Protein AF-A0A7S0R730-F1 (afdb_monomer_lite)

Structure (mmCIF, N/CA/C/O backbone):
data_AF-A0A7S0R730-F1
#
_entry.id   AF-A0A7S0R730-F1
#
loop_
_atom_site.group_PDB
_atom_site.id
_atom_site.type_symbol
_atom_site.label_atom_id
_atom_site.label_alt_id
_atom_site.label_comp_id
_atom_site.label_asym_id
_atom_site.label_entity_id
_atom_site.label_seq_id
_atom_site.pdbx_PDB_ins_code
_atom_site.Cartn_x
_atom_site.Cartn_y
_atom_site.Cartn_z
_atom_site.occupancy
_atom_site.B_iso_or_equiv
_atom_site.auth_seq_id
_atom_site.auth_comp_id
_atom_site.auth_asym_id
_atom_site.auth_atom_id
_atom_site.pdbx_PDB_model_num
ATOM 1 N N . LYS A 1 1 ? -8.680 7.561 8.839 1.00 60.28 1 LYS A N 1
ATOM 2 C CA . LYS A 1 1 ? -7.607 7.956 7.894 1.00 60.28 1 LYS A CA 1
ATOM 3 C C . LYS A 1 1 ? -6.391 7.033 8.016 1.00 60.28 1 LYS A C 1
ATOM 5 O O . LYS A 1 1 ? -5.862 6.622 6.997 1.00 60.28 1 LYS A O 1
ATOM 10 N N . ASP A 1 2 ? -6.023 6.622 9.230 1.00 84.19 2 ASP A N 1
ATOM 11 C CA . ASP A 1 2 ? -4.747 5.927 9.495 1.00 84.19 2 ASP A CA 1
ATOM 12 C C . ASP A 1 2 ? -4.814 4.392 9.444 1.00 84.19 2 ASP A C 1
ATOM 14 O O . ASP A 1 2 ? -3.782 3.726 9.450 1.00 84.19 2 ASP A O 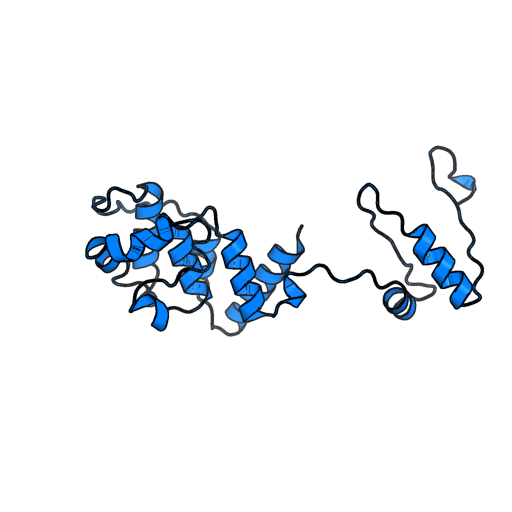1
ATOM 18 N N . LYS A 1 3 ? -6.019 3.813 9.333 1.00 90.00 3 LYS A N 1
ATOM 19 C CA . LYS A 1 3 ? -6.225 2.356 9.286 1.00 90.00 3 LYS A CA 1
ATOM 20 C C . LYS A 1 3 ? -5.428 1.684 8.162 1.00 90.00 3 LYS A C 1
ATOM 22 O O . LYS A 1 3 ? -4.736 0.711 8.432 1.00 90.00 3 LYS A O 1
ATOM 27 N N . LEU A 1 4 ? -5.501 2.205 6.933 1.00 93.69 4 LEU A N 1
ATOM 28 C CA . LEU A 1 4 ? -4.797 1.610 5.792 1.00 93.69 4 LEU A CA 1
ATOM 29 C C . LEU A 1 4 ? -3.279 1.633 5.999 1.00 93.69 4 LEU A C 1
ATOM 31 O O . LEU A 1 4 ? -2.616 0.634 5.753 1.00 93.69 4 LEU A O 1
ATOM 35 N N . LEU A 1 5 ? -2.738 2.755 6.483 1.00 93.12 5 LEU A N 1
ATOM 36 C CA . LEU A 1 5 ? -1.310 2.887 6.761 1.00 93.12 5 LEU A CA 1
ATOM 37 C C . LEU A 1 5 ? -0.862 1.888 7.833 1.00 93.12 5 LEU A C 1
ATOM 39 O O . LEU A 1 5 ? 0.166 1.232 7.671 1.00 93.12 5 LEU A O 1
ATOM 43 N N . PHE A 1 6 ? -1.646 1.749 8.904 1.00 94.12 6 PHE A N 1
ATOM 44 C CA . PHE A 1 6 ? -1.375 0.779 9.959 1.00 94.12 6 PHE A CA 1
ATOM 45 C C . PHE A 1 6 ? -1.431 -0.658 9.434 1.00 94.12 6 PHE A C 1
ATOM 47 O O . PHE A 1 6 ? -0.493 -1.417 9.656 1.00 94.12 6 PHE A O 1
ATOM 54 N N . ALA A 1 7 ? -2.483 -1.021 8.695 1.00 95.88 7 ALA A N 1
ATOM 55 C CA . ALA A 1 7 ? -2.635 -2.353 8.114 1.00 95.88 7 ALA A CA 1
ATOM 56 C C . ALA A 1 7 ? -1.497 -2.678 7.135 1.00 95.88 7 ALA A C 1
ATOM 58 O O . ALA A 1 7 ? -0.899 -3.747 7.215 1.00 95.88 7 ALA A O 1
ATOM 59 N N . PHE A 1 8 ? -1.131 -1.729 6.273 1.00 95.81 8 PHE A N 1
ATOM 60 C CA . PHE A 1 8 ? 0.007 -1.866 5.371 1.00 95.81 8 PHE A CA 1
ATOM 61 C C . PHE A 1 8 ? 1.321 -2.079 6.134 1.00 95.81 8 PHE A C 1
ATOM 63 O O . PHE A 1 8 ? 2.050 -3.028 5.850 1.00 95.81 8 PHE A O 1
ATOM 70 N N . THR A 1 9 ? 1.591 -1.246 7.144 1.00 94.56 9 THR A N 1
ATOM 71 C CA . THR A 1 9 ? 2.795 -1.360 7.983 1.00 94.56 9 THR A CA 1
ATOM 72 C C . THR A 1 9 ? 2.843 -2.713 8.686 1.00 94.56 9 THR A C 1
ATOM 74 O O . THR A 1 9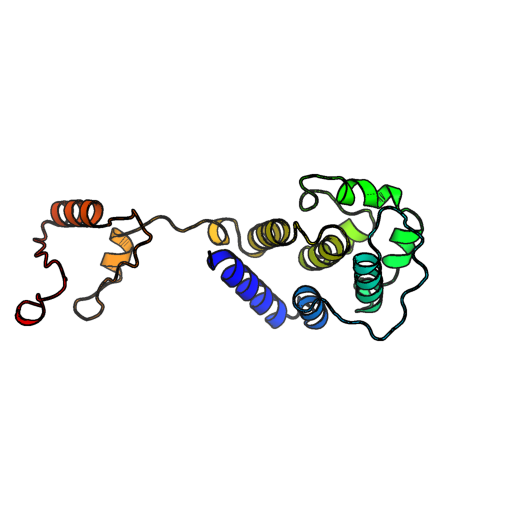 ? 3.858 -3.398 8.620 1.00 94.56 9 THR A O 1
ATOM 77 N N . LEU A 1 10 ? 1.729 -3.136 9.291 1.00 95.25 10 LEU A N 1
ATOM 78 C CA . LEU A 1 10 ? 1.599 -4.426 9.962 1.00 95.25 10 LEU A CA 1
ATOM 79 C C . LEU A 1 10 ? 1.853 -5.590 8.997 1.00 95.25 10 LEU A C 1
ATOM 81 O O . LEU A 1 10 ? 2.634 -6.483 9.321 1.00 95.25 10 LEU A O 1
ATOM 85 N N . SER A 1 11 ? 1.259 -5.553 7.799 1.00 96.12 11 SER A N 1
ATOM 86 C CA . SER A 1 11 ? 1.513 -6.537 6.744 1.00 96.12 11 SER A CA 1
ATOM 87 C C . SER A 1 11 ? 3.008 -6.597 6.422 1.00 96.12 11 SER A C 1
ATOM 89 O O . SER A 1 11 ? 3.613 -7.658 6.536 1.00 96.12 11 SER A O 1
ATOM 91 N N . CYS A 1 12 ? 3.638 -5.470 6.080 1.00 94.81 12 CYS A N 1
ATOM 92 C CA . CYS A 1 12 ? 5.068 -5.420 5.768 1.00 94.81 12 CYS A CA 1
ATOM 93 C C . CYS A 1 12 ? 5.940 -5.960 6.907 1.00 94.81 12 CYS A C 1
ATOM 95 O O . CYS A 1 12 ? 6.864 -6.730 6.648 1.00 94.81 12 CYS A O 1
ATOM 97 N N . THR A 1 13 ? 5.638 -5.622 8.163 1.00 93.94 13 THR A N 1
ATOM 98 C CA . THR A 1 13 ? 6.364 -6.146 9.327 1.00 93.94 13 THR A CA 1
ATOM 99 C C . THR A 1 13 ? 6.236 -7.666 9.441 1.00 93.94 13 THR A C 1
ATOM 101 O O . THR A 1 13 ? 7.246 -8.336 9.654 1.00 93.94 13 THR A O 1
ATOM 104 N N . ILE A 1 14 ? 5.035 -8.225 9.249 1.00 94.69 14 ILE A N 1
ATOM 105 C CA . ILE A 1 14 ? 4.804 -9.678 9.298 1.00 94.69 14 ILE A CA 1
ATOM 106 C C . ILE A 1 14 ? 5.623 -10.396 8.217 1.00 94.69 14 ILE A C 1
ATOM 108 O O . ILE A 1 14 ? 6.343 -11.343 8.529 1.00 94.69 14 ILE A O 1
ATOM 112 N N . TYR A 1 15 ? 5.552 -9.941 6.963 1.00 94.12 15 TYR A N 1
ATOM 113 C CA . TYR A 1 15 ? 6.284 -10.571 5.854 1.00 94.12 15 TYR A CA 1
ATOM 114 C C . TYR A 1 15 ? 7.803 -10.386 5.966 1.00 94.12 15 TYR A C 1
ATOM 116 O O . TYR A 1 15 ? 8.558 -11.295 5.624 1.00 94.12 15 TYR A O 1
ATOM 124 N N . THR A 1 16 ? 8.262 -9.258 6.516 1.00 92.31 16 THR A N 1
ATOM 125 C CA . THR A 1 16 ? 9.686 -9.042 6.814 1.00 92.31 16 THR A CA 1
ATOM 126 C C . THR A 1 16 ? 10.177 -10.029 7.876 1.00 92.31 16 THR A C 1
ATOM 128 O O . THR A 1 16 ? 11.221 -10.649 7.702 1.00 92.31 16 THR A O 1
ATOM 131 N N . TYR A 1 17 ? 9.409 -10.240 8.952 1.00 93.88 17 TYR A N 1
ATOM 132 C CA . TYR A 1 17 ? 9.754 -11.215 9.994 1.00 93.88 17 TYR A CA 1
ATOM 133 C C . TYR A 1 17 ? 9.804 -12.652 9.453 1.00 93.88 17 TYR A C 1
ATOM 135 O O . TYR A 1 17 ? 10.679 -13.428 9.829 1.00 93.88 17 TYR A O 1
ATOM 143 N N . LYS A 1 18 ? 8.910 -12.993 8.517 1.00 94.06 18 LYS A N 1
ATOM 144 C CA . LYS A 1 18 ? 8.912 -14.287 7.817 1.00 94.06 18 LYS A CA 1
ATOM 145 C C . LYS A 1 18 ? 10.032 -14.445 6.782 1.00 94.06 18 LYS A C 1
ATOM 147 O O . LYS A 1 18 ? 10.161 -15.522 6.216 1.00 94.06 18 LYS A O 1
ATOM 152 N N . SER A 1 19 ? 10.845 -13.412 6.536 1.00 90.88 19 SER A N 1
ATOM 153 C CA . SER A 1 19 ? 11.848 -13.392 5.455 1.00 90.88 19 SER A CA 1
ATOM 154 C C . SER A 1 19 ? 11.250 -13.586 4.051 1.00 90.88 19 SER A C 1
ATOM 156 O O . SER A 1 19 ? 11.926 -14.049 3.138 1.00 90.88 19 SER A O 1
ATOM 158 N N . GLU A 1 20 ? 9.984 -13.204 3.873 1.00 90.88 20 GLU A N 1
ATOM 159 C CA . GLU A 1 20 ? 9.251 -13.253 2.598 1.00 90.88 20 GLU A CA 1
ATOM 160 C C . GLU A 1 20 ? 9.230 -11.887 1.882 1.00 90.88 20 GLU A C 1
ATOM 162 O O . GLU A 1 20 ? 8.701 -11.761 0.781 1.00 90.88 20 GLU A O 1
ATOM 167 N N . MET A 1 21 ? 9.798 -10.850 2.504 1.00 93.12 21 MET A N 1
ATOM 168 C CA . MET A 1 21 ? 9.915 -9.500 1.954 1.00 93.12 21 MET A CA 1
ATOM 169 C C . MET A 1 21 ? 11.340 -8.988 2.140 1.00 93.12 21 MET A C 1
ATOM 171 O O . MET A 1 21 ? 11.869 -9.006 3.251 1.00 93.12 21 MET A O 1
ATOM 175 N N . ASP A 1 22 ? 11.941 -8.496 1.058 1.00 93.12 22 ASP A N 1
ATOM 176 C CA . ASP A 1 22 ? 13.268 -7.885 1.091 1.00 93.12 22 ASP A CA 1
ATOM 177 C C . ASP A 1 22 ? 13.187 -6.478 1.731 1.00 93.12 22 ASP A C 1
ATOM 179 O O . ASP A 1 22 ? 12.456 -5.605 1.242 1.00 93.12 22 ASP A O 1
ATOM 183 N N . PRO A 1 23 ? 13.938 -6.195 2.813 1.00 91.44 23 PRO A N 1
ATOM 184 C CA . PRO A 1 23 ? 13.981 -4.862 3.411 1.00 91.44 23 PRO A CA 1
ATOM 185 C C . PRO A 1 23 ? 14.427 -3.760 2.437 1.00 91.44 23 PRO A C 1
ATOM 187 O O . PRO A 1 23 ? 14.021 -2.604 2.596 1.00 91.44 23 PRO A O 1
ATOM 190 N N . ALA A 1 24 ? 15.244 -4.086 1.428 1.00 92.00 24 ALA A N 1
ATOM 191 C CA . ALA A 1 24 ? 15.664 -3.142 0.396 1.00 92.00 24 ALA A CA 1
ATOM 192 C C . ALA A 1 24 ? 14.496 -2.748 -0.524 1.00 92.00 24 ALA A C 1
ATOM 194 O O . ALA A 1 24 ? 14.360 -1.573 -0.871 1.00 92.00 24 ALA A O 1
ATOM 195 N N . GLU A 1 25 ? 13.610 -3.694 -0.845 1.00 94.06 25 GLU A N 1
ATOM 196 C CA . GLU A 1 25 ? 12.373 -3.461 -1.601 1.00 94.06 25 GLU A CA 1
ATOM 197 C C . GLU A 1 25 ? 11.402 -2.557 -0.831 1.00 94.06 25 GLU A C 1
ATOM 199 O O . GLU A 1 25 ? 10.882 -1.578 -1.376 1.00 94.06 25 GLU A O 1
ATOM 204 N N . LEU A 1 26 ? 11.215 -2.811 0.469 1.00 93.81 26 LEU A N 1
ATOM 205 C CA . LEU A 1 26 ? 10.394 -1.948 1.321 1.00 93.81 26 LEU A CA 1
ATOM 206 C C . LEU A 1 26 ? 10.980 -0.541 1.439 1.00 93.81 26 LEU A C 1
ATOM 208 O O . LEU A 1 26 ? 10.264 0.456 1.311 1.00 93.81 26 LEU A O 1
ATOM 212 N N . ARG A 1 27 ? 12.297 -0.442 1.633 1.00 92.06 27 ARG A N 1
ATOM 213 C CA . ARG A 1 27 ? 12.982 0.849 1.668 1.00 92.06 27 ARG A CA 1
ATOM 214 C C . ARG A 1 27 ? 12.823 1.593 0.349 1.00 92.06 27 ARG A C 1
ATOM 216 O O . ARG A 1 27 ? 12.577 2.798 0.387 1.00 92.06 27 ARG A O 1
ATOM 223 N N . PHE A 1 28 ? 12.919 0.909 -0.790 1.00 93.00 28 PHE A N 1
ATOM 224 C CA . PHE A 1 28 ? 12.672 1.515 -2.093 1.00 93.00 28 PHE A CA 1
ATOM 225 C C . PHE A 1 28 ? 11.268 2.117 -2.149 1.00 93.00 28 PHE A C 1
ATOM 227 O O . PHE A 1 28 ? 11.143 3.293 -2.475 1.00 93.00 28 PHE A O 1
ATOM 234 N N . LEU A 1 29 ? 10.223 1.378 -1.757 1.00 93.00 29 LEU A N 1
ATOM 235 C CA . LEU A 1 29 ? 8.845 1.885 -1.752 1.00 93.00 29 LEU A CA 1
ATOM 236 C C . LEU A 1 29 ? 8.668 3.143 -0.879 1.00 93.00 29 LEU A C 1
ATOM 238 O O . LEU A 1 29 ? 7.992 4.090 -1.286 1.00 93.00 29 LEU A O 1
ATOM 242 N N . LEU A 1 30 ? 9.284 3.166 0.306 1.00 89.69 30 LEU A N 1
ATOM 243 C CA . LEU A 1 30 ? 9.147 4.262 1.273 1.00 89.69 30 LEU A CA 1
ATOM 244 C C . LEU A 1 30 ? 9.995 5.485 0.919 1.00 89.69 30 LEU A C 1
ATOM 246 O O . LEU A 1 30 ? 9.560 6.624 1.075 1.00 89.69 30 LEU A O 1
ATOM 250 N N . THR A 1 31 ? 11.211 5.258 0.434 1.00 81.69 31 THR A N 1
ATOM 251 C CA . THR A 1 31 ? 12.166 6.316 0.115 1.00 81.69 31 THR A CA 1
ATOM 252 C C . THR A 1 31 ? 12.225 6.463 -1.396 1.00 81.69 31 THR A C 1
ATOM 254 O O . THR A 1 31 ? 12.785 5.630 -2.097 1.00 81.69 31 THR A O 1
ATOM 257 N N . GLY A 1 32 ? 11.570 7.496 -1.932 1.00 64.75 32 GLY A N 1
ATOM 258 C CA . GLY A 1 32 ? 11.798 7.906 -3.321 1.00 64.75 32 GLY A CA 1
ATOM 259 C C . GLY A 1 32 ? 13.260 8.314 -3.425 1.00 64.75 32 GLY A C 1
ATOM 260 O O . GLY A 1 32 ? 13.649 9.337 -2.862 1.00 64.75 32 GLY A O 1
ATOM 261 N N . GLY A 1 33 ? 14.088 7.438 -3.985 1.00 57.75 33 GLY A N 1
ATOM 262 C CA . GLY A 1 33 ? 15.534 7.535 -3.848 1.00 57.75 33 GLY A CA 1
ATOM 263 C C . GLY A 1 33 ? 16.109 8.697 -4.653 1.00 57.75 33 GLY A C 1
ATOM 264 O O . GLY A 1 33 ? 15.612 9.041 -5.721 1.00 57.75 33 GLY A O 1
ATOM 265 N N . VAL A 1 34 ? 17.212 9.270 -4.179 1.00 54.78 34 VAL A N 1
ATOM 266 C CA . VAL A 1 34 ? 18.104 10.080 -5.016 1.00 54.78 34 VAL A CA 1
ATOM 267 C C . VAL A 1 34 ? 19.238 9.150 -5.436 1.00 54.78 34 VAL A C 1
ATOM 269 O O . VAL A 1 34 ? 20.078 8.793 -4.614 1.00 54.78 34 VAL A O 1
ATOM 272 N N . SER A 1 35 ? 19.224 8.674 -6.684 1.00 59.22 35 SER A N 1
ATOM 273 C CA . SER A 1 35 ? 20.370 7.931 -7.224 1.00 59.22 35 SER A CA 1
ATOM 274 C C . SER A 1 35 ? 21.513 8.897 -7.506 1.00 59.22 35 SER A C 1
ATOM 276 O O . SER A 1 35 ? 21.293 9.952 -8.094 1.00 59.22 35 SER A O 1
ATOM 278 N N . ILE A 1 36 ? 22.729 8.505 -7.132 1.00 58.09 36 ILE A N 1
ATOM 279 C CA . ILE A 1 36 ? 23.969 9.177 -7.544 1.00 58.09 36 ILE A CA 1
ATOM 280 C C . ILE A 1 36 ? 24.414 8.668 -8.931 1.00 58.09 36 ILE A C 1
ATOM 282 O O . ILE A 1 36 ? 25.118 9.366 -9.655 1.00 58.09 36 ILE A O 1
ATOM 286 N N . ALA A 1 37 ? 23.985 7.463 -9.329 1.00 67.50 37 ALA A N 1
ATOM 287 C CA . ALA A 1 37 ? 24.310 6.887 -10.630 1.00 67.50 37 ALA A CA 1
ATOM 288 C C . ALA A 1 37 ? 23.484 7.542 -11.745 1.00 67.50 37 ALA A C 1
ATOM 290 O O . ALA A 1 37 ? 22.258 7.638 -11.626 1.00 67.50 37 ALA A O 1
ATOM 291 N N . GLN A 1 38 ? 24.163 7.947 -12.825 1.00 74.44 38 GLN A N 1
ATOM 292 C CA . GLN A 1 38 ? 23.521 8.421 -14.050 1.00 74.44 38 GLN A CA 1
ATOM 293 C C . GLN A 1 38 ? 22.706 7.286 -14.673 1.00 74.44 38 GLN A C 1
ATOM 295 O O . GLN A 1 38 ? 23.216 6.182 -14.876 1.00 74.44 38 GLN A O 1
ATOM 300 N N . SER A 1 39 ? 21.432 7.558 -14.943 1.00 80.25 39 SER A N 1
ATOM 301 C CA . SER A 1 39 ? 20.557 6.629 -15.646 1.00 80.25 39 SER A CA 1
ATOM 302 C C . SER A 1 39 ? 20.930 6.555 -17.132 1.00 80.25 39 SER A C 1
ATOM 304 O O . SER A 1 39 ? 21.454 7.524 -17.692 1.00 80.25 39 SER A O 1
ATOM 306 N N . PRO A 1 40 ? 20.664 5.415 -17.797 1.00 84.94 40 PRO A N 1
ATOM 307 C CA . PRO A 1 40 ? 20.762 5.323 -19.248 1.00 84.94 40 PRO A CA 1
ATOM 308 C C . PRO A 1 40 ? 19.859 6.354 -19.930 1.00 84.94 40 PRO A C 1
ATOM 310 O O . PRO A 1 40 ? 18.831 6.744 -19.368 1.00 84.94 40 PRO A O 1
ATOM 313 N N . GLU A 1 41 ? 20.195 6.726 -21.167 1.00 87.12 41 GLU A N 1
ATOM 314 C CA . GLU A 1 41 ? 19.361 7.617 -21.976 1.00 87.12 41 GLU A CA 1
ATOM 315 C C . GLU A 1 41 ? 17.914 7.100 -22.050 1.00 87.12 41 GLU A C 1
ATOM 317 O O . GLU A 1 41 ? 17.666 5.908 -22.268 1.00 87.12 41 GLU A O 1
ATOM 322 N N . LYS A 1 42 ? 16.949 8.000 -21.826 1.00 90.31 42 LYS A N 1
ATOM 323 C CA . LYS A 1 42 ? 15.526 7.664 -21.847 1.00 90.31 42 LYS A CA 1
ATOM 324 C C . LYS A 1 42 ? 15.068 7.446 -23.281 1.00 90.31 42 LYS A C 1
ATOM 326 O O . LYS A 1 42 ? 14.943 8.394 -24.049 1.00 90.31 42 LYS A O 1
ATOM 331 N N . THR A 1 43 ? 14.723 6.206 -23.604 1.00 88.56 43 THR A N 1
ATOM 332 C CA . THR A 1 43 ? 14.253 5.826 -24.944 1.00 88.56 43 THR A CA 1
ATOM 333 C C . THR A 1 43 ? 12.730 5.820 -25.076 1.00 88.56 43 THR A C 1
ATOM 335 O O . THR A 1 43 ? 12.221 5.812 -26.191 1.00 88.56 43 THR A O 1
ATOM 338 N N . VAL A 1 44 ? 11.987 5.845 -23.962 1.00 91.06 44 VAL A N 1
ATOM 339 C CA . VAL A 1 44 ? 10.517 5.744 -23.940 1.00 91.06 44 VAL A CA 1
ATOM 340 C C . VAL A 1 44 ? 9.892 7.143 -23.824 1.00 91.06 44 VAL A C 1
ATOM 342 O O . VAL A 1 44 ? 9.973 7.753 -22.753 1.00 91.06 44 VAL A O 1
ATOM 345 N N . PRO A 1 45 ? 9.275 7.711 -24.884 1.00 89.62 45 PRO A N 1
ATOM 346 C CA . PRO A 1 45 ? 8.909 9.132 -24.913 1.00 89.62 45 PRO A CA 1
ATOM 347 C C . PRO A 1 45 ? 7.817 9.522 -23.913 1.00 89.62 45 PRO A C 1
ATOM 349 O O . PRO A 1 45 ? 7.942 10.560 -23.265 1.00 89.62 45 PRO A O 1
ATOM 352 N N . TRP A 1 46 ? 6.792 8.679 -23.756 1.00 92.44 46 TRP A N 1
ATOM 353 C CA . TRP A 1 46 ? 5.632 8.928 -22.891 1.00 92.44 46 TRP A CA 1
ATOM 354 C C . TRP A 1 46 ? 5.941 8.775 -21.394 1.00 92.44 46 TRP A C 1
ATOM 356 O O . TRP A 1 46 ? 5.192 9.259 -20.550 1.00 92.44 46 TRP A O 1
ATOM 366 N N . HIS A 1 47 ? 7.060 8.138 -21.043 1.00 93.25 47 HIS A N 1
ATOM 367 C CA . HIS A 1 47 ? 7.467 7.948 -19.655 1.00 93.25 47 HIS A CA 1
ATOM 368 C C . HIS A 1 47 ? 8.248 9.161 -19.135 1.00 93.25 47 HIS A C 1
ATOM 370 O O . HIS A 1 47 ? 9.037 9.773 -19.860 1.00 93.25 47 HIS A O 1
ATOM 376 N N . LEU A 1 48 ? 8.032 9.544 -17.878 1.00 91.62 48 LEU A N 1
ATOM 377 C CA . LEU A 1 48 ? 8.689 10.713 -17.286 1.00 91.62 48 LEU A CA 1
ATOM 378 C C . LEU A 1 48 ? 10.134 10.385 -16.898 1.00 91.62 48 LEU A C 1
ATOM 380 O O . LEU A 1 48 ? 10.381 9.349 -16.293 1.00 91.62 48 LEU A O 1
ATOM 384 N N . GLN A 1 49 ? 11.072 11.311 -17.129 1.00 90.38 49 GLN A N 1
ATOM 385 C CA . GLN A 1 49 ? 12.490 11.114 -16.780 1.00 90.38 49 GLN A CA 1
ATOM 386 C C . GLN A 1 49 ? 12.689 10.709 -15.312 1.00 90.38 49 GLN A C 1
ATOM 388 O O . GLN A 1 49 ? 13.408 9.766 -15.013 1.00 90.38 49 GLN A O 1
ATOM 393 N N . LYS A 1 50 ? 11.980 11.363 -14.386 1.00 89.94 50 LYS A N 1
ATOM 394 C CA . LYS A 1 50 ? 12.051 11.019 -12.960 1.00 89.94 50 LYS A CA 1
ATOM 395 C C . LYS A 1 50 ? 11.645 9.565 -12.687 1.00 89.94 50 LYS A C 1
ATOM 397 O O . LYS A 1 50 ? 12.237 8.913 -11.836 1.00 89.94 50 LYS A O 1
ATOM 402 N N . LEU A 1 51 ? 10.616 9.075 -13.377 1.00 91.88 51 LEU A N 1
ATOM 403 C CA . LEU A 1 51 ? 10.119 7.710 -13.217 1.00 91.88 51 LEU A CA 1
ATOM 404 C C . LEU A 1 51 ? 11.036 6.695 -13.899 1.00 91.88 51 LEU A C 1
ATOM 406 O O . LEU A 1 51 ? 11.186 5.578 -13.414 1.00 91.88 51 LEU A O 1
ATOM 410 N N . TRP A 1 52 ? 11.678 7.090 -14.996 1.00 92.31 52 TRP A N 1
ATOM 411 C CA . TRP A 1 52 ? 12.704 6.299 -15.664 1.00 92.31 52 TRP A CA 1
ATOM 412 C C . TRP A 1 52 ? 13.886 6.026 -14.735 1.00 92.31 52 TRP A C 1
ATOM 414 O O . TRP A 1 52 ? 14.332 4.887 -14.607 1.00 92.31 52 TRP A O 1
ATOM 424 N N . ASP A 1 53 ? 14.336 7.053 -14.014 1.00 90.81 53 ASP A N 1
ATOM 425 C CA . ASP A 1 53 ? 15.415 6.920 -13.037 1.00 90.81 53 ASP A CA 1
ATOM 426 C C . ASP A 1 53 ? 15.020 5.993 -11.871 1.00 90.81 53 ASP A C 1
ATOM 428 O O . ASP A 1 53 ? 15.859 5.242 -11.371 1.00 90.81 53 ASP A O 1
ATOM 432 N N . GLU A 1 54 ? 13.748 6.011 -11.445 1.00 91.94 54 GLU A N 1
ATOM 433 C CA . GLU A 1 54 ? 13.211 5.050 -10.465 1.00 91.94 54 GLU A CA 1
ATOM 434 C C . GLU A 1 54 ? 13.194 3.622 -11.019 1.00 91.94 54 GLU A C 1
ATOM 436 O O . GLU A 1 54 ? 13.590 2.692 -10.321 1.00 91.94 54 GLU A O 1
ATOM 441 N N . MET A 1 55 ? 12.789 3.437 -12.277 1.00 92.81 55 MET A N 1
ATOM 442 C CA . MET A 1 55 ? 12.758 2.122 -12.917 1.00 92.81 55 MET A CA 1
ATOM 443 C C . MET A 1 55 ? 14.162 1.538 -13.097 1.00 92.81 55 MET A C 1
ATOM 445 O O . MET A 1 55 ? 14.374 0.351 -12.850 1.00 92.81 55 MET A O 1
ATOM 449 N N . PHE A 1 56 ? 15.141 2.369 -13.463 1.00 92.44 56 PHE A N 1
ATOM 450 C CA . PHE A 1 56 ? 16.544 1.967 -13.514 1.00 92.44 56 PHE A CA 1
ATOM 451 C C . PHE A 1 56 ? 17.057 1.533 -12.137 1.00 92.44 56 PHE A C 1
ATOM 453 O O . PHE A 1 56 ? 17.664 0.469 -12.017 1.00 92.44 56 PHE A O 1
ATOM 460 N N . ARG A 1 57 ? 16.758 2.307 -11.084 1.00 90.69 57 ARG A N 1
ATOM 461 C CA . ARG A 1 57 ? 17.089 1.926 -9.702 1.00 90.69 57 ARG A CA 1
ATOM 462 C C . ARG A 1 57 ? 16.451 0.600 -9.307 1.00 90.69 57 ARG A C 1
ATOM 464 O O . ARG A 1 57 ? 17.139 -0.244 -8.742 1.00 90.69 57 ARG A O 1
ATOM 471 N N . LEU A 1 58 ? 15.164 0.417 -9.604 1.00 93.44 58 LEU A N 1
ATOM 472 C CA . LEU A 1 58 ? 14.446 -0.816 -9.299 1.00 93.44 58 LEU A CA 1
ATOM 473 C C . LEU A 1 58 ? 15.099 -2.012 -9.999 1.00 93.44 58 LEU A C 1
ATOM 475 O O . LEU A 1 58 ? 15.362 -3.023 -9.359 1.00 93.44 58 LEU A O 1
ATOM 479 N N . SER A 1 59 ? 15.445 -1.865 -11.282 1.00 92.94 59 SER A N 1
ATOM 480 C CA . SER A 1 59 ? 16.110 -2.910 -12.068 1.00 92.94 59 SER A CA 1
ATOM 481 C C . SER A 1 59 ? 17.483 -3.318 -11.517 1.00 92.94 59 SER A C 1
ATOM 483 O O . SER A 1 59 ? 17.921 -4.437 -11.781 1.00 92.94 59 SER A O 1
ATOM 485 N N . GLY A 1 60 ? 18.161 -2.424 -10.790 1.00 90.50 60 GLY A N 1
ATOM 486 C CA . GLY A 1 60 ? 19.450 -2.672 -10.142 1.00 90.50 60 GLY A CA 1
ATOM 487 C C . GLY A 1 60 ? 19.363 -2.978 -8.643 1.00 90.50 60 GLY A C 1
ATOM 488 O O . GLY A 1 60 ? 20.404 -3.088 -8.001 1.00 90.50 60 GLY A O 1
ATOM 489 N N . LEU A 1 61 ? 18.158 -3.080 -8.070 1.00 90.75 61 LEU A N 1
ATOM 490 C CA . LEU A 1 61 ? 17.971 -3.245 -6.627 1.00 90.75 61 LEU A CA 1
ATOM 491 C C . LEU A 1 61 ? 18.416 -4.632 -6.145 1.00 90.75 61 LEU A C 1
ATOM 493 O O . LEU A 1 61 ? 19.142 -4.748 -5.161 1.00 90.75 61 LEU A O 1
ATOM 497 N N . ASN A 1 62 ? 17.968 -5.675 -6.841 1.00 90.75 62 ASN A N 1
ATOM 498 C CA . ASN A 1 62 ? 18.309 -7.070 -6.587 1.00 90.75 62 ASN A CA 1
ATOM 499 C C . ASN A 1 62 ? 18.123 -7.897 -7.878 1.00 90.75 62 ASN A C 1
ATOM 501 O O . ASN A 1 62 ? 17.679 -7.388 -8.911 1.00 90.75 62 ASN A O 1
ATOM 505 N N . ASN A 1 63 ? 18.443 -9.193 -7.819 1.00 92.44 63 ASN A N 1
ATOM 506 C CA . ASN A 1 63 ? 18.367 -10.090 -8.980 1.00 92.44 63 ASN A CA 1
ATOM 507 C C . ASN A 1 63 ? 16.928 -10.324 -9.486 1.00 92.44 63 ASN A C 1
ATOM 509 O O . ASN A 1 63 ? 16.724 -10.806 -10.603 1.00 92.44 63 ASN A O 1
ATOM 513 N N . THR A 1 64 ? 15.912 -9.991 -8.685 1.00 94.44 64 THR A N 1
ATOM 514 C CA . THR A 1 64 ? 14.507 -10.197 -9.048 1.00 94.44 64 THR A CA 1
ATOM 515 C C . THR A 1 64 ? 14.092 -9.293 -10.205 1.00 94.44 64 THR A C 1
ATOM 517 O O . THR A 1 64 ? 13.386 -9.738 -11.111 1.00 94.44 64 THR A O 1
ATOM 520 N N . PHE A 1 65 ? 14.582 -8.053 -10.233 1.00 95.19 65 PHE A N 1
ATOM 521 C CA . PHE A 1 65 ? 14.229 -7.054 -11.250 1.00 95.19 65 PHE A CA 1
ATOM 522 C C . PHE A 1 65 ? 15.244 -6.953 -12.394 1.00 95.19 65 PHE A C 1
ATOM 524 O O . PHE A 1 65 ? 15.110 -6.093 -13.264 1.00 95.19 65 PHE A O 1
ATOM 531 N N . THR A 1 66 ? 16.263 -7.815 -12.426 1.00 94.25 66 THR A N 1
ATOM 532 C CA . THR A 1 66 ? 17.253 -7.814 -13.508 1.00 94.25 66 THR A CA 1
ATOM 533 C C . THR A 1 66 ? 16.573 -8.028 -14.860 1.00 94.25 66 THR A C 1
ATOM 535 O O . THR A 1 66 ? 15.832 -8.995 -15.038 1.00 94.25 66 THR A O 1
ATOM 538 N N . GLY A 1 67 ? 16.831 -7.114 -15.799 1.00 93.75 67 GLY A N 1
ATOM 539 C CA . GLY A 1 67 ? 16.220 -7.094 -17.130 1.00 93.75 67 GLY A CA 1
ATOM 540 C C . GLY A 1 67 ? 14.922 -6.285 -17.232 1.00 93.75 67 GLY A C 1
ATOM 541 O O . GLY A 1 67 ? 14.434 -6.105 -18.341 1.00 93.75 67 GLY A O 1
ATOM 542 N N . LEU A 1 68 ? 14.380 -5.748 -16.127 1.00 95.50 68 LEU A N 1
ATOM 543 C CA . LEU A 1 68 ? 13.126 -4.975 -16.140 1.00 95.50 68 LEU A CA 1
ATOM 544 C C . LEU A 1 68 ? 13.223 -3.739 -17.027 1.00 95.50 68 LEU A C 1
ATOM 546 O O . LEU A 1 68 ? 12.339 -3.486 -17.840 1.00 95.50 68 LEU A O 1
ATOM 550 N N . LEU A 1 69 ? 14.308 -2.976 -16.888 1.00 94.31 69 LEU A N 1
ATOM 551 C CA . LEU A 1 69 ? 14.488 -1.776 -17.696 1.00 94.31 69 LEU A CA 1
ATOM 552 C C . LEU A 1 69 ? 14.673 -2.111 -19.184 1.00 94.31 69 LEU A C 1
ATOM 554 O O . LEU A 1 69 ? 14.207 -1.363 -20.040 1.00 94.31 69 LEU A O 1
ATOM 558 N N . ASP A 1 70 ? 15.355 -3.211 -19.498 1.00 94.06 70 ASP A N 1
ATOM 559 C CA . ASP A 1 70 ? 15.606 -3.616 -20.883 1.00 94.06 70 ASP A CA 1
ATOM 560 C C . ASP A 1 70 ? 14.335 -4.142 -21.556 1.00 94.06 70 ASP A C 1
ATOM 562 O O . ASP A 1 70 ? 14.058 -3.792 -22.703 1.00 94.06 70 ASP A O 1
ATOM 566 N N . ASP A 1 71 ? 13.502 -4.879 -20.820 1.00 94.50 71 ASP A N 1
ATOM 567 C CA . ASP A 1 71 ? 12.172 -5.284 -21.271 1.00 94.50 71 ASP A CA 1
ATOM 568 C C . ASP A 1 71 ? 11.282 -4.059 -21.544 1.00 94.50 71 ASP A C 1
ATOM 570 O O . ASP A 1 71 ? 10.745 -3.906 -22.645 1.00 94.50 71 ASP A O 1
ATOM 574 N N . PHE A 1 72 ? 11.246 -3.108 -20.605 1.00 94.62 72 PHE A N 1
ATOM 575 C CA . PHE A 1 72 ? 10.509 -1.850 -20.747 1.00 94.62 72 PHE A CA 1
ATOM 576 C C . PHE A 1 72 ? 10.978 -1.007 -21.948 1.00 94.62 72 PHE A C 1
ATOM 578 O O . PHE A 1 72 ? 10.164 -0.385 -22.632 1.00 94.62 72 PHE A O 1
ATOM 585 N N . LYS A 1 73 ? 12.286 -1.010 -22.244 1.00 93.19 73 LYS A N 1
ATOM 586 C CA . LYS A 1 73 ? 12.872 -0.381 -23.442 1.00 93.19 73 LYS A CA 1
ATOM 587 C C . LYS A 1 73 ? 12.463 -1.076 -24.734 1.00 93.19 73 LYS A C 1
ATOM 589 O O . LYS A 1 73 ? 12.244 -0.398 -25.734 1.00 93.19 73 LYS A O 1
ATOM 594 N N . SER A 1 74 ? 12.457 -2.406 -24.727 1.00 93.50 74 SER A N 1
ATOM 595 C CA . SER A 1 74 ? 12.255 -3.218 -25.927 1.00 93.50 74 SER A CA 1
ATOM 596 C C . SER A 1 74 ? 10.798 -3.242 -26.387 1.00 93.50 74 SER A C 1
ATOM 598 O O . SER A 1 74 ? 10.539 -3.270 -27.588 1.00 93.50 74 SER A O 1
ATOM 600 N N . GLY A 1 75 ? 9.853 -3.175 -25.445 1.00 91.94 75 GLY A N 1
ATOM 601 C CA . GLY A 1 75 ? 8.421 -3.230 -25.721 1.00 91.94 75 GLY A CA 1
ATOM 602 C C . GLY A 1 75 ? 7.624 -2.181 -24.949 1.00 91.94 75 GLY A C 1
ATOM 603 O O . GLY A 1 75 ? 6.742 -2.564 -24.185 1.00 91.94 75 GLY A O 1
ATOM 604 N N . PRO A 1 76 ? 7.873 -0.870 -25.130 1.00 92.12 76 PRO A N 1
ATOM 605 C CA . PRO A 1 76 ? 7.178 0.172 -24.375 1.00 92.12 76 PRO A CA 1
ATOM 606 C C . PRO A 1 76 ? 5.659 0.142 -24.585 1.00 92.12 76 PRO A C 1
ATOM 608 O O . PRO A 1 76 ? 4.904 0.436 -23.663 1.00 92.12 76 PRO A O 1
ATOM 611 N N . ASP A 1 77 ? 5.189 -0.259 -25.766 1.00 92.19 77 ASP A N 1
ATOM 612 C CA . ASP A 1 77 ? 3.754 -0.349 -26.047 1.00 92.19 77 ASP A CA 1
ATOM 613 C C . ASP A 1 77 ? 3.045 -1.406 -25.183 1.00 92.19 77 ASP A C 1
ATOM 615 O O . ASP A 1 77 ? 1.888 -1.204 -24.822 1.00 92.19 77 ASP A O 1
ATOM 619 N N . ASN A 1 78 ? 3.752 -2.456 -24.742 1.00 92.94 78 ASN A N 1
ATOM 620 C CA . ASN A 1 78 ? 3.210 -3.468 -23.825 1.00 92.94 78 ASN A CA 1
ATOM 621 C C . ASN A 1 78 ? 2.966 -2.919 -22.415 1.00 92.94 78 ASN A C 1
ATOM 623 O O . ASN A 1 78 ? 2.215 -3.509 -21.653 1.00 92.94 78 ASN A O 1
ATOM 627 N N . TRP A 1 79 ? 3.619 -1.818 -22.047 1.00 95.44 79 TRP A N 1
ATOM 628 C CA . TRP A 1 79 ? 3.484 -1.180 -20.734 1.00 95.44 79 TRP A CA 1
ATOM 629 C C . TRP A 1 79 ? 2.575 0.047 -20.770 1.00 95.44 79 TRP A C 1
ATOM 631 O O . TRP A 1 79 ? 2.154 0.560 -19.728 1.00 95.44 79 TRP A O 1
ATOM 641 N N . LYS A 1 80 ? 2.288 0.546 -21.973 1.00 94.88 80 LYS A N 1
ATOM 642 C CA . LYS A 1 80 ? 1.584 1.805 -22.179 1.00 94.88 80 LYS A CA 1
ATOM 643 C C . LYS A 1 80 ? 0.128 1.746 -21.716 1.00 94.88 80 LYS A C 1
ATOM 645 O O . LYS A 1 80 ? -0.367 2.752 -21.214 1.00 94.88 80 LYS A O 1
ATOM 650 N N . HIS A 1 81 ? -0.535 0.586 -21.779 1.00 94.69 81 HIS A N 1
ATOM 651 C CA . HIS A 1 81 ? -1.908 0.438 -21.267 1.00 94.69 81 HIS A CA 1
ATOM 652 C C . HIS A 1 81 ? -2.002 0.739 -19.767 1.00 94.69 81 HIS A C 1
ATOM 654 O O . HIS A 1 81 ? -2.941 1.402 -19.338 1.00 94.69 81 HIS A O 1
ATOM 660 N N . ILE A 1 82 ? -0.995 0.351 -18.978 1.00 96.00 82 ILE A N 1
ATOM 661 C CA . ILE A 1 82 ? -0.921 0.675 -17.544 1.00 96.00 82 ILE A CA 1
ATOM 662 C C . ILE A 1 82 ? -0.735 2.178 -17.359 1.00 96.00 82 ILE A C 1
ATOM 664 O O . ILE A 1 82 ? -1.339 2.783 -16.480 1.00 96.00 82 ILE A O 1
ATOM 668 N N . TYR A 1 83 ? 0.107 2.807 -18.177 1.00 94.94 83 TYR A N 1
ATOM 669 C CA . TYR A 1 83 ? 0.327 4.245 -18.082 1.00 94.94 83 TYR A CA 1
ATOM 670 C C . TYR A 1 83 ? -0.953 5.038 -18.392 1.00 94.94 83 TYR A C 1
ATOM 672 O O . TYR A 1 83 ? -1.314 5.926 -17.615 1.00 94.94 83 TYR A O 1
ATOM 680 N N . ASP A 1 84 ? -1.664 4.666 -19.458 1.00 95.12 84 ASP A N 1
ATOM 681 C CA . ASP A 1 84 ? -2.863 5.356 -19.947 1.00 95.12 84 ASP A CA 1
ATOM 682 C C . ASP A 1 84 ? -4.144 5.008 -19.150 1.00 95.12 84 ASP A C 1
ATOM 684 O O . ASP A 1 84 ? -5.126 5.751 -19.202 1.00 95.12 84 ASP A O 1
ATOM 688 N N . SER A 1 85 ? -4.155 3.914 -18.375 1.00 96.50 85 SER A N 1
ATOM 689 C CA . SER A 1 85 ? -5.339 3.461 -17.624 1.00 96.50 85 SER A CA 1
ATOM 690 C C . SER A 1 85 ? -5.748 4.425 -16.500 1.00 96.50 85 SER A C 1
ATOM 692 O O . SER A 1 85 ? -4.928 4.989 -15.772 1.00 96.50 85 SER A O 1
ATOM 694 N N . ALA A 1 86 ? -7.055 4.589 -16.280 1.00 96.19 86 ALA A N 1
ATOM 695 C CA . ALA A 1 86 ? -7.575 5.320 -15.121 1.00 96.19 86 ALA A CA 1
ATOM 696 C C . ALA A 1 86 ? -7.383 4.542 -13.801 1.00 96.19 86 ALA A C 1
ATOM 698 O O . ALA A 1 86 ? -7.283 5.144 -12.719 1.00 96.19 86 ALA A O 1
ATOM 699 N N . GLU A 1 87 ? -7.297 3.212 -13.894 1.00 96.19 87 GLU A N 1
ATOM 700 C CA . GLU A 1 87 ? -7.185 2.273 -12.777 1.00 96.19 87 GLU A CA 1
ATOM 701 C C . GLU A 1 87 ? -5.972 1.336 -12.942 1.00 96.19 87 GLU A C 1
ATOM 703 O O . GLU A 1 87 ? -6.110 0.119 -12.884 1.00 96.19 87 GLU A O 1
ATOM 708 N N . PRO A 1 88 ? -4.744 1.874 -13.050 1.00 96.00 88 PRO A N 1
ATOM 709 C CA . PRO A 1 88 ? -3.546 1.102 -13.404 1.00 96.00 88 PRO A CA 1
ATOM 710 C C . PRO A 1 88 ? -3.148 0.042 -12.367 1.00 96.00 88 PRO A C 1
ATOM 712 O O . PRO A 1 88 ? -2.360 -0.846 -12.649 1.00 96.00 88 PRO A O 1
ATOM 715 N N . HIS A 1 89 ? -3.694 0.133 -11.155 1.00 94.31 89 HIS A N 1
ATOM 716 C CA . HIS A 1 89 ? -3.505 -0.834 -10.077 1.00 94.31 89 HIS A CA 1
ATOM 717 C C . HIS A 1 89 ? -4.338 -2.115 -10.259 1.00 94.31 89 HIS A C 1
ATOM 719 O O . HIS A 1 89 ? -4.139 -3.060 -9.504 1.00 94.31 89 HIS A O 1
ATOM 725 N N . LYS A 1 90 ? -5.272 -2.131 -11.219 1.00 94.88 90 LYS A N 1
ATOM 726 C CA . LYS A 1 90 ? -6.056 -3.307 -11.627 1.00 94.88 90 LYS A CA 1
ATOM 727 C C . LYS A 1 90 ? -5.564 -3.919 -12.940 1.00 94.88 90 LYS A C 1
ATOM 729 O O . LYS A 1 90 ? -6.024 -4.993 -13.305 1.00 94.88 90 LYS A O 1
ATOM 734 N N . GLU A 1 91 ? -4.677 -3.227 -13.649 1.00 95.94 91 GLU A N 1
ATOM 735 C CA . GLU A 1 91 ? -4.110 -3.710 -14.904 1.00 95.94 91 GLU A CA 1
ATOM 736 C C . GLU A 1 91 ? -3.039 -4.763 -14.623 1.00 95.94 91 GLU A C 1
ATOM 738 O O . GLU A 1 91 ? -2.245 -4.636 -13.686 1.00 95.94 91 GLU A O 1
ATOM 743 N N . GLU A 1 92 ? -2.986 -5.789 -15.465 1.00 93.38 92 GLU A N 1
ATOM 744 C CA . GLU A 1 92 ? -1.915 -6.777 -15.410 1.00 93.38 92 GLU A CA 1
ATOM 745 C C . GLU A 1 92 ? -0.635 -6.207 -16.028 1.00 93.38 92 GLU A C 1
ATOM 747 O O . GLU A 1 92 ? -0.655 -5.557 -17.081 1.00 93.38 92 GLU A O 1
ATOM 752 N N . ILE A 1 93 ? 0.495 -6.449 -15.358 1.00 94.88 93 ILE A N 1
ATOM 753 C CA . ILE A 1 93 ? 1.812 -6.130 -15.912 1.00 94.88 93 ILE A CA 1
ATOM 754 C C . ILE A 1 93 ? 2.210 -7.172 -16.967 1.00 94.88 93 ILE A C 1
ATOM 756 O O . ILE A 1 93 ? 1.787 -8.320 -16.858 1.00 94.88 93 ILE A O 1
ATOM 760 N N . PRO A 1 94 ? 3.026 -6.822 -17.973 1.00 95.69 94 PRO A N 1
ATOM 761 C CA . PRO A 1 94 ? 3.451 -7.775 -18.992 1.00 95.69 94 PRO A CA 1
ATOM 762 C C . PRO A 1 94 ? 4.175 -8.995 -18.418 1.00 95.69 94 PRO A C 1
ATOM 764 O O . PRO A 1 94 ? 4.901 -8.909 -17.422 1.00 95.69 94 PRO A O 1
ATOM 767 N N . GLU A 1 95 ? 4.024 -10.138 -19.083 1.00 94.69 95 GLU A N 1
ATOM 768 C CA . GLU A 1 95 ? 4.903 -11.285 -18.855 1.00 94.69 95 GLU A CA 1
ATOM 769 C C . GLU A 1 95 ? 6.344 -10.945 -19.281 1.00 94.69 95 GLU A C 1
ATOM 771 O O . GLU A 1 95 ? 6.531 -10.191 -20.236 1.00 94.69 95 GLU A O 1
ATOM 776 N N . PRO A 1 96 ? 7.374 -11.477 -18.597 1.00 95.06 96 PRO A N 1
ATOM 777 C CA . PRO A 1 96 ? 7.320 -12.494 -17.539 1.00 95.06 96 PRO A CA 1
ATOM 778 C C . PRO A 1 96 ? 7.051 -11.930 -16.131 1.00 95.06 96 PRO A C 1
ATOM 780 O O . PRO A 1 96 ? 7.067 -12.664 -15.145 1.00 95.06 96 PRO A O 1
ATOM 783 N N . TRP A 1 97 ? 6.877 -10.615 -15.986 1.00 96.38 97 TRP A N 1
ATOM 784 C CA . TRP A 1 97 ? 6.819 -9.960 -14.677 1.00 96.38 97 TRP A CA 1
ATOM 785 C C . TRP A 1 97 ? 5.537 -10.285 -13.914 1.00 96.38 97 TRP A C 1
ATOM 787 O O . TRP A 1 97 ? 5.576 -10.395 -12.688 1.00 96.38 97 TRP A O 1
ATOM 797 N N . ALA A 1 98 ? 4.418 -10.478 -14.620 1.00 94.88 98 ALA A N 1
ATOM 798 C CA . ALA A 1 98 ? 3.151 -10.878 -14.010 1.00 94.88 98 ALA A CA 1
ATOM 799 C C . ALA A 1 98 ? 3.265 -12.197 -13.237 1.00 94.88 98 ALA A C 1
ATOM 801 O O . ALA A 1 98 ? 2.765 -12.277 -12.111 1.00 94.88 98 ALA A O 1
ATOM 802 N N . SER A 1 99 ? 3.945 -13.193 -13.802 1.00 95.00 99 SER A N 1
ATOM 803 C CA . SER A 1 99 ? 4.153 -14.494 -13.162 1.00 95.00 99 SER A CA 1
ATOM 804 C C . SER A 1 99 ? 5.363 -14.531 -12.218 1.00 95.00 99 SER A C 1
ATOM 806 O O . SER A 1 99 ? 5.337 -15.243 -11.215 1.00 95.00 99 SER A O 1
ATOM 808 N N . LYS A 1 100 ? 6.416 -13.753 -12.501 1.00 95.62 100 LYS A N 1
ATOM 809 C CA . LYS A 1 100 ? 7.665 -13.737 -11.718 1.00 95.62 100 LYS A CA 1
ATOM 810 C C . LYS A 1 100 ? 7.558 -12.969 -10.400 1.00 95.62 100 LYS A C 1
ATOM 812 O O . LYS A 1 100 ? 8.204 -13.351 -9.426 1.00 95.62 100 LYS A O 1
ATOM 817 N N . LEU A 1 101 ? 6.833 -11.849 -10.384 1.00 95.88 101 LEU A N 1
ATOM 818 C CA . LEU A 1 101 ? 6.847 -10.911 -9.261 1.00 95.88 101 LEU A CA 1
ATOM 819 C C . LEU A 1 101 ? 5.754 -11.223 -8.238 1.00 95.88 101 LEU A C 1
ATOM 821 O O . LEU A 1 101 ? 4.606 -11.492 -8.592 1.00 95.88 101 LEU A O 1
ATOM 825 N N . SER A 1 102 ? 6.090 -11.089 -6.954 1.00 94.38 102 SER A N 1
ATOM 826 C CA . SER A 1 102 ? 5.093 -11.094 -5.881 1.00 94.38 102 SER A CA 1
ATOM 827 C C . SER A 1 102 ? 4.193 -9.857 -5.953 1.00 94.38 102 SER A C 1
ATOM 829 O O . SER A 1 102 ? 4.554 -8.833 -6.539 1.00 94.38 102 SER A O 1
ATOM 831 N N . THR A 1 103 ? 3.035 -9.902 -5.296 1.00 93.62 103 THR A N 1
ATOM 832 C CA . THR A 1 103 ? 2.104 -8.763 -5.216 1.00 93.62 103 THR A CA 1
ATOM 833 C C . THR A 1 103 ? 2.786 -7.503 -4.681 1.00 93.62 103 THR A C 1
ATOM 835 O O . THR A 1 103 ? 2.581 -6.413 -5.214 1.00 93.62 103 THR A O 1
ATOM 838 N N . PHE A 1 104 ? 3.679 -7.641 -3.695 1.00 95.44 104 PHE A N 1
ATOM 839 C CA . PHE A 1 104 ? 4.466 -6.516 -3.192 1.00 95.44 104 PHE A CA 1
ATOM 840 C C . PHE A 1 104 ? 5.439 -5.964 -4.243 1.00 95.44 104 PHE A C 1
ATOM 842 O O . PHE A 1 104 ? 5.526 -4.755 -4.440 1.00 95.44 104 PHE A O 1
ATOM 849 N N . GLN A 1 105 ? 6.137 -6.835 -4.971 1.00 95.94 105 GLN A N 1
ATOM 850 C CA . GLN A 1 105 ? 7.082 -6.428 -6.013 1.00 95.94 105 GLN A CA 1
ATOM 851 C C . GLN A 1 105 ? 6.378 -5.741 -7.192 1.00 95.94 105 GLN A C 1
ATOM 853 O O . GLN A 1 105 ? 6.893 -4.760 -7.733 1.00 95.94 105 GLN A O 1
ATOM 858 N N . LYS A 1 106 ? 5.156 -6.173 -7.533 1.00 95.94 106 LYS A N 1
ATOM 859 C CA . LYS A 1 106 ? 4.292 -5.498 -8.517 1.00 95.94 106 LYS A CA 1
ATOM 860 C C . LYS A 1 106 ? 3.954 -4.059 -8.101 1.00 95.94 106 LYS A C 1
ATOM 862 O O . LYS A 1 106 ? 3.917 -3.180 -8.963 1.00 95.94 106 LYS A O 1
ATOM 867 N N . LEU A 1 107 ? 3.804 -3.771 -6.799 1.00 95.81 107 LEU A N 1
ATOM 868 C CA . LEU A 1 107 ? 3.632 -2.391 -6.310 1.00 95.81 107 LEU A CA 1
ATOM 869 C C . LEU A 1 107 ? 4.834 -1.503 -6.646 1.00 95.81 107 LEU A C 1
ATOM 871 O O . LEU A 1 107 ? 4.654 -0.326 -6.966 1.00 95.81 107 LEU A O 1
ATOM 875 N N . LEU A 1 108 ? 6.055 -2.043 -6.578 1.00 96.12 108 LEU A N 1
ATOM 876 C CA . LEU A 1 108 ? 7.272 -1.281 -6.877 1.00 96.12 108 LEU A CA 1
ATOM 877 C C . LEU A 1 108 ? 7.333 -0.910 -8.358 1.00 96.12 108 LEU A C 1
ATOM 879 O O . LEU A 1 108 ? 7.665 0.229 -8.692 1.00 96.12 108 LEU A O 1
ATOM 883 N N . VAL A 1 109 ? 6.957 -1.847 -9.232 1.00 96.50 109 VAL A N 1
ATOM 884 C CA . VAL A 1 109 ? 6.861 -1.609 -10.678 1.00 96.50 109 VAL A CA 1
ATOM 885 C C . VAL A 1 109 ? 5.805 -0.547 -10.968 1.00 96.50 109 VAL A C 1
ATOM 887 O O . VAL A 1 109 ? 6.103 0.443 -11.634 1.00 96.50 109 VAL A O 1
ATOM 890 N N . LEU A 1 110 ? 4.603 -0.676 -10.395 1.00 96.38 110 LEU A N 1
ATOM 891 C CA . LEU A 1 110 ? 3.541 0.313 -10.571 1.00 96.38 110 LEU A CA 1
ATOM 892 C C . LEU A 1 110 ? 3.965 1.702 -10.081 1.00 96.38 110 LEU A C 1
ATOM 894 O O . LEU A 1 110 ? 3.679 2.696 -10.743 1.00 96.38 110 LEU A O 1
ATOM 898 N N . ARG A 1 111 ? 4.701 1.801 -8.969 1.00 95.06 111 ARG A N 1
ATOM 899 C CA . ARG A 1 111 ? 5.246 3.078 -8.483 1.00 95.06 111 ARG A CA 1
ATOM 900 C C . ARG A 1 111 ? 6.184 3.744 -9.494 1.00 95.06 111 ARG A C 1
ATOM 902 O O . ARG A 1 111 ? 6.232 4.971 -9.546 1.00 95.06 111 ARG A O 1
ATOM 909 N N . CYS A 1 112 ? 6.886 2.958 -10.310 1.00 94.88 112 CYS A N 1
ATOM 910 C CA . CYS A 1 112 ? 7.752 3.456 -11.378 1.00 94.88 112 CYS A CA 1
ATOM 911 C C . CYS A 1 112 ? 6.984 3.865 -12.647 1.00 94.88 112 CYS A C 1
ATOM 913 O O . CYS A 1 112 ? 7.597 4.388 -13.569 1.00 94.88 112 CYS A O 1
ATOM 915 N N . ILE A 1 113 ? 5.668 3.645 -12.736 1.00 95.19 113 ILE A N 1
ATOM 916 C CA . ILE A 1 113 ? 4.857 3.983 -13.922 1.00 95.19 113 ILE A CA 1
ATOM 917 C C . ILE A 1 113 ? 3.749 4.983 -13.556 1.00 95.19 113 ILE A C 1
ATOM 919 O O . ILE A 1 113 ? 3.607 6.016 -14.207 1.00 95.19 113 ILE A O 1
ATOM 923 N N . ARG A 1 114 ? 2.995 4.704 -12.487 1.00 95.75 114 ARG A N 1
ATOM 924 C CA . ARG A 1 114 ? 1.833 5.461 -11.993 1.00 95.75 114 ARG A CA 1
ATOM 925 C C . ARG A 1 114 ? 1.870 5.633 -10.467 1.00 95.75 114 ARG A C 1
ATOM 927 O O . ARG A 1 114 ? 1.040 5.069 -9.746 1.00 95.75 114 ARG A O 1
ATOM 934 N N . PRO A 1 115 ? 2.817 6.432 -9.935 1.00 94.44 115 PRO A N 1
ATOM 935 C CA . PRO A 1 115 ? 2.934 6.660 -8.492 1.00 94.44 115 PRO A CA 1
ATOM 936 C C . PRO A 1 115 ? 1.696 7.331 -7.877 1.00 94.44 115 PRO A C 1
ATOM 938 O O . PRO A 1 115 ? 1.443 7.170 -6.686 1.00 94.44 115 PRO A O 1
ATOM 941 N N . ASP A 1 116 ? 0.898 8.050 -8.668 1.00 94.62 116 ASP A N 1
ATOM 942 C CA . ASP A 1 116 ? -0.350 8.689 -8.237 1.00 94.62 116 ASP A CA 1
ATOM 943 C C . ASP A 1 116 ? -1.412 7.684 -7.760 1.00 94.62 116 ASP A C 1
ATOM 945 O O . ASP A 1 116 ? -2.289 8.036 -6.972 1.00 94.62 116 ASP A O 1
ATOM 949 N N . LYS A 1 117 ? -1.318 6.420 -8.188 1.00 95.50 117 LYS A N 1
ATOM 950 C CA . LYS A 1 117 ? -2.265 5.349 -7.836 1.00 95.50 117 LYS A CA 1
ATOM 951 C C . LYS A 1 117 ? -1.720 4.374 -6.798 1.00 95.50 117 LYS A C 1
ATOM 953 O O . LYS A 1 117 ? -2.349 3.350 -6.531 1.00 95.50 117 LYS A O 1
ATOM 958 N N . ILE A 1 118 ? -0.595 4.704 -6.156 1.00 94.31 118 ILE A N 1
ATOM 959 C CA . ILE A 1 118 ? 0.049 3.808 -5.190 1.00 94.31 118 ILE A CA 1
ATOM 960 C C . ILE A 1 118 ? -0.843 3.501 -3.983 1.00 94.31 118 ILE A C 1
ATOM 962 O O . ILE A 1 118 ? -0.837 2.380 -3.493 1.00 94.31 118 ILE A O 1
ATOM 966 N N . VAL A 1 119 ? -1.668 4.453 -3.534 1.00 94.62 119 VAL A N 1
ATOM 967 C CA . VAL A 1 119 ? -2.588 4.245 -2.401 1.00 94.62 119 VAL A CA 1
ATOM 968 C C . VAL A 1 119 ? -3.659 3.204 -2.739 1.00 94.62 119 VAL A C 1
ATOM 970 O O . VAL A 1 119 ? -3.952 2.328 -1.924 1.00 94.62 119 VAL A O 1
ATOM 973 N N . SER A 1 120 ? -4.217 3.255 -3.952 1.00 95.94 120 SER A N 1
ATOM 974 C CA . SER A 1 120 ? -5.177 2.254 -4.430 1.00 95.94 120 SER A CA 1
ATOM 975 C C . SER A 1 120 ? -4.528 0.875 -4.552 1.00 95.94 120 SER A C 1
ATOM 977 O O . SER A 1 120 ? -5.110 -0.118 -4.129 1.00 95.94 120 SER A O 1
ATOM 979 N N . ALA A 1 121 ? -3.292 0.815 -5.046 1.00 96.12 121 ALA A N 1
ATOM 980 C CA . ALA A 1 121 ? -2.550 -0.435 -5.160 1.00 96.12 121 ALA A CA 1
ATOM 981 C C . ALA A 1 121 ? -2.198 -1.039 -3.789 1.00 96.12 121 ALA A C 1
ATOM 983 O O . ALA A 1 121 ? -2.394 -2.229 -3.566 1.00 96.12 121 ALA A O 1
ATOM 984 N N . VAL A 1 122 ? -1.769 -0.210 -2.831 1.00 96.31 122 VAL A N 1
ATOM 985 C CA . VAL A 1 122 ? -1.543 -0.617 -1.434 1.00 96.31 122 VAL A CA 1
ATOM 986 C C . VAL A 1 122 ? -2.829 -1.144 -0.796 1.00 96.31 122 VAL A C 1
ATOM 988 O O . VAL A 1 122 ? -2.782 -2.106 -0.037 1.00 96.31 122 VAL A O 1
ATOM 991 N N . THR A 1 123 ? -3.981 -0.556 -1.127 1.00 95.81 123 THR A N 1
ATOM 992 C CA . THR A 1 123 ? -5.286 -1.052 -0.663 1.00 95.81 123 THR A CA 1
ATOM 993 C C . THR A 1 123 ? -5.533 -2.476 -1.158 1.00 95.81 123 THR A C 1
ATOM 995 O O . THR A 1 123 ? -5.838 -3.341 -0.343 1.00 95.81 123 THR A O 1
ATOM 998 N N . LEU A 1 124 ? -5.333 -2.747 -2.454 1.00 95.56 124 LEU A N 1
ATOM 999 C CA . LEU A 1 124 ? -5.458 -4.103 -3.005 1.00 95.56 124 LEU A CA 1
ATOM 1000 C C . LEU A 1 124 ? -4.459 -5.079 -2.381 1.00 95.56 124 LEU A C 1
ATOM 1002 O O . LEU A 1 124 ? -4.847 -6.179 -2.005 1.00 95.56 124 LEU A O 1
ATOM 1006 N N . TYR A 1 125 ? -3.210 -4.656 -2.186 1.00 96.00 125 TYR A N 1
ATOM 1007 C CA . TYR A 1 125 ? -2.206 -5.474 -1.510 1.00 96.00 125 TYR A CA 1
ATOM 1008 C C . TYR A 1 125 ? -2.638 -5.865 -0.091 1.00 96.00 125 TYR A C 1
ATOM 1010 O O . TYR A 1 125 ? -2.531 -7.031 0.267 1.00 96.00 125 TYR A O 1
ATOM 1018 N N . VAL A 1 126 ? -3.169 -4.928 0.706 1.00 96.94 126 VAL A N 1
ATOM 1019 C CA . VAL A 1 126 ? -3.670 -5.232 2.061 1.00 96.94 126 VAL A CA 1
ATOM 1020 C C . VAL A 1 126 ? -4.885 -6.162 2.013 1.00 96.94 126 VAL A C 1
ATOM 1022 O O . VAL A 1 126 ? -5.013 -7.048 2.858 1.00 96.94 126 VAL A O 1
ATOM 1025 N N . ILE A 1 127 ? -5.777 -5.985 1.034 1.00 95.75 127 ILE A N 1
ATOM 1026 C CA . ILE A 1 127 ? -6.922 -6.884 0.836 1.00 95.75 127 ILE A CA 1
ATOM 1027 C C . ILE A 1 127 ? -6.437 -8.306 0.541 1.00 95.75 127 ILE A C 1
ATOM 1029 O O . ILE A 1 127 ? -6.957 -9.250 1.126 1.00 95.75 127 ILE A O 1
ATOM 1033 N N . GLU A 1 128 ? -5.437 -8.465 -0.321 1.00 94.50 128 GLU A N 1
ATOM 1034 C CA . GLU A 1 128 ? -4.888 -9.772 -0.681 1.00 94.50 128 GLU A CA 1
ATOM 1035 C C . GLU A 1 128 ? -4.105 -10.412 0.474 1.00 94.50 128 GLU A C 1
ATOM 1037 O O . GLU A 1 128 ? -4.243 -11.606 0.733 1.00 94.50 128 GLU A O 1
ATOM 1042 N N . SER A 1 129 ? -3.312 -9.623 1.202 1.00 94.19 129 SER A N 1
ATOM 1043 C CA . SER A 1 129 ? -2.403 -10.136 2.228 1.00 94.19 129 SER A CA 1
ATOM 1044 C C . SER A 1 129 ? -3.069 -10.380 3.584 1.00 94.19 129 SER A C 1
ATOM 1046 O O . SER A 1 129 ? -2.715 -11.319 4.297 1.00 94.19 129 SER A O 1
ATOM 1048 N N . MET A 1 130 ? -4.027 -9.533 3.967 1.00 94.56 130 MET A N 1
ATOM 1049 C CA . MET A 1 130 ? -4.679 -9.574 5.280 1.00 94.56 130 MET A CA 1
ATOM 1050 C C . MET A 1 130 ? -6.195 -9.777 5.187 1.00 94.56 130 MET A C 1
ATOM 1052 O O . MET A 1 130 ? -6.802 -10.299 6.124 1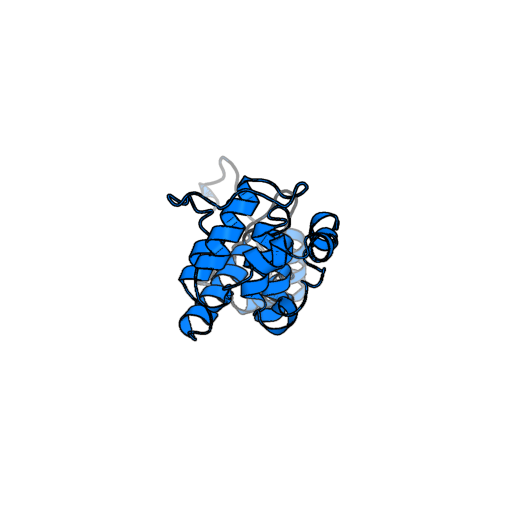.00 94.56 130 MET A O 1
ATOM 1056 N N . GLY A 1 131 ? -6.823 -9.378 4.080 1.00 95.12 131 GLY A N 1
ATOM 1057 C CA . GLY A 1 131 ? -8.265 -9.489 3.858 1.00 95.12 131 GLY A CA 1
ATOM 1058 C C . GLY A 1 131 ? -9.004 -8.148 3.871 1.00 95.12 131 GLY A C 1
ATOM 1059 O O . GLY A 1 131 ? -8.577 -7.165 4.479 1.00 95.12 131 GLY A O 1
ATOM 1060 N N . GLN A 1 132 ? -10.190 -8.139 3.257 1.00 94.44 132 GLN A N 1
ATOM 1061 C CA . GLN A 1 132 ? -11.043 -6.956 3.063 1.00 94.44 132 GLN A CA 1
ATOM 1062 C C . GLN A 1 132 ? -11.325 -6.157 4.353 1.00 94.44 132 GLN A C 1
ATOM 1064 O O . GLN A 1 132 ? -11.267 -4.927 4.368 1.00 94.44 132 GLN A O 1
ATOM 1069 N N . LYS A 1 133 ? -11.537 -6.841 5.483 1.00 92.62 133 LYS A N 1
ATOM 1070 C CA . LYS A 1 133 ? -11.834 -6.207 6.784 1.00 92.62 133 LYS A CA 1
ATOM 1071 C C . LYS A 1 133 ? -10.742 -5.248 7.292 1.00 92.62 133 LYS A C 1
ATOM 1073 O O . LYS A 1 133 ? -10.996 -4.430 8.178 1.00 92.62 133 LYS A O 1
ATOM 1078 N N . TYR A 1 134 ? -9.517 -5.358 6.771 1.00 92.56 134 TYR A N 1
ATOM 1079 C CA . TYR A 1 134 ? -8.392 -4.513 7.180 1.00 92.56 134 TYR A CA 1
ATOM 1080 C C . TYR A 1 134 ? -8.355 -3.161 6.462 1.00 92.56 134 TYR A C 1
ATOM 1082 O O . TYR A 1 134 ? -7.681 -2.250 6.942 1.00 92.56 134 TYR A O 1
ATOM 1090 N N . VAL A 1 135 ? -9.121 -2.990 5.380 1.00 92.62 135 VAL A N 1
ATOM 1091 C CA . VAL A 1 135 ? -9.270 -1.700 4.685 1.00 92.62 135 VAL A CA 1
ATOM 1092 C C . VAL A 1 135 ? -10.610 -1.020 4.977 1.00 92.62 135 VAL A C 1
ATOM 1094 O O . VAL A 1 135 ? -10.721 0.199 4.853 1.00 92.62 135 VAL A O 1
ATOM 1097 N N . GLU A 1 136 ? -11.606 -1.774 5.441 1.00 88.56 136 GLU A N 1
ATOM 1098 C CA . GLU A 1 136 ? -12.927 -1.252 5.794 1.00 88.56 136 GLU A CA 1
ATOM 1099 C C . GLU A 1 136 ? -12.962 -0.715 7.232 1.00 88.56 136 GLU A C 1
ATOM 1101 O O . GLU A 1 136 ? -12.381 -1.322 8.138 1.00 88.56 136 GLU A O 1
ATOM 1106 N N . PRO A 1 137 ? -13.617 0.426 7.505 1.00 82.19 137 PRO A N 1
ATOM 1107 C CA . PRO A 1 137 ? -13.840 0.877 8.876 1.00 82.19 137 PRO A CA 1
ATOM 1108 C C . PRO A 1 137 ? -14.695 -0.155 9.632 1.00 82.19 137 PRO A C 1
ATOM 1110 O O . PRO A 1 137 ? -15.649 -0.681 9.061 1.00 82.19 137 PRO A O 1
ATOM 1113 N N . PRO A 1 138 ? -14.362 -0.475 10.898 1.00 81.06 138 PRO A N 1
ATOM 1114 C CA . PRO A 1 138 ? -15.195 -1.392 11.657 1.00 81.06 138 PRO A CA 1
ATOM 1115 C C . PRO A 1 138 ? -16.546 -0.716 11.945 1.00 81.06 138 PRO A C 1
ATOM 1117 O O . PRO A 1 138 ? -16.584 0.509 12.119 1.00 81.06 138 PRO A O 1
ATOM 1120 N N . PRO A 1 139 ? -17.649 -1.479 11.999 1.00 84.25 139 PRO A N 1
ATOM 1121 C CA . PRO A 1 139 ? -18.921 -0.931 12.440 1.00 84.25 139 PRO A CA 1
ATOM 1122 C C . PRO A 1 139 ? -18.805 -0.450 13.891 1.00 84.25 139 PRO A C 1
ATOM 1124 O O . PRO A 1 139 ? -18.022 -0.982 14.679 1.00 84.25 139 PRO A O 1
ATOM 1127 N N . PHE A 1 140 ? -19.585 0.571 14.241 1.00 86.25 140 PHE A N 1
ATOM 1128 C CA . PHE A 1 140 ? -19.700 1.007 15.627 1.00 86.25 140 PHE A CA 1
ATOM 1129 C C . PHE A 1 140 ? -20.393 -0.087 16.447 1.00 86.25 140 PHE A C 1
ATOM 1131 O O . PHE A 1 140 ? -21.540 -0.428 16.163 1.00 86.25 140 PHE A O 1
ATOM 1138 N N . ASP A 1 141 ? -19.701 -0.620 17.453 1.00 89.19 141 ASP A N 1
ATOM 1139 C CA . ASP A 1 141 ? -20.202 -1.692 18.312 1.00 89.19 141 ASP A CA 1
ATOM 1140 C C . ASP A 1 141 ? -20.161 -1.276 19.785 1.00 89.19 141 ASP A C 1
ATOM 1142 O O . ASP A 1 141 ? -19.172 -1.480 20.493 1.00 89.19 141 ASP A O 1
ATOM 1146 N N . LEU A 1 142 ? -21.252 -0.661 20.245 1.00 90.38 142 LEU A N 1
ATOM 1147 C CA . LEU A 1 142 ? -21.402 -0.263 21.643 1.00 90.38 142 LEU A CA 1
ATOM 1148 C C . LEU A 1 142 ? -21.564 -1.471 22.573 1.00 90.38 142 LEU A C 1
ATOM 1150 O O . LEU A 1 142 ? -21.083 -1.432 23.701 1.00 90.38 142 LEU A O 1
ATOM 1154 N N . VAL A 1 143 ? -22.224 -2.532 22.105 1.00 90.56 143 VAL A N 1
ATOM 1155 C CA . VAL A 1 143 ? -22.530 -3.711 22.923 1.00 90.56 143 VAL A CA 1
ATOM 1156 C C . VAL A 1 143 ? -21.244 -4.462 23.251 1.00 90.56 143 VAL A C 1
ATOM 1158 O O . VAL A 1 143 ? -20.973 -4.711 24.424 1.00 90.56 143 VAL A O 1
ATOM 1161 N N . GLY A 1 144 ? -20.431 -4.763 22.234 1.00 91.31 144 GLY A N 1
ATOM 1162 C CA . GLY A 1 144 ? -19.124 -5.392 22.416 1.00 91.31 144 GLY A CA 1
ATOM 1163 C C . GLY A 1 144 ? -18.184 -4.517 23.240 1.00 91.31 144 GLY A C 1
ATOM 1164 O O . GLY A 1 144 ? -17.601 -4.990 24.211 1.00 91.31 144 GLY A O 1
ATOM 1165 N N . SER A 1 145 ? -18.122 -3.214 22.938 1.00 92.06 145 SER A N 1
ATOM 1166 C CA . SER A 1 145 ? -17.282 -2.281 23.705 1.00 92.06 145 SER A CA 1
ATOM 1167 C C . SER A 1 145 ? -17.669 -2.236 25.187 1.00 92.06 145 SER A C 1
ATOM 1169 O O . SER A 1 145 ? -16.793 -2.223 26.046 1.00 92.06 145 SER A O 1
ATOM 1171 N N . TYR A 1 146 ? -18.968 -2.228 25.508 1.00 91.25 146 TYR A N 1
ATOM 1172 C CA . TYR A 1 146 ? -19.439 -2.245 26.893 1.00 91.25 146 TYR A CA 1
ATOM 1173 C C . TYR A 1 146 ? -19.139 -3.569 27.596 1.00 91.25 146 TYR A C 1
ATOM 1175 O O . TYR A 1 146 ? -18.722 -3.547 28.752 1.00 91.25 146 TYR A O 1
ATOM 1183 N N . ALA A 1 147 ? -19.292 -4.701 26.906 1.00 92.31 147 ALA A N 1
ATOM 1184 C CA . ALA A 1 147 ? -18.949 -6.013 27.451 1.00 92.31 147 ALA A CA 1
ATOM 1185 C C . ALA A 1 147 ? -17.454 -6.136 27.807 1.00 92.31 147 ALA A C 1
ATOM 1187 O O . ALA A 1 147 ? -17.121 -6.777 28.802 1.00 92.31 147 ALA A O 1
ATOM 1188 N N . ASP A 1 148 ? -16.577 -5.478 27.044 1.00 92.19 148 ASP A N 1
ATOM 1189 C CA . ASP A 1 148 ? -15.133 -5.411 27.313 1.00 92.19 148 ASP A CA 1
ATOM 1190 C C . ASP A 1 148 ? -14.753 -4.337 28.358 1.00 92.19 148 ASP A C 1
ATOM 1192 O O . ASP A 1 148 ? -13.598 -4.251 28.785 1.00 92.19 148 ASP A O 1
ATOM 1196 N N . SER A 1 149 ? -15.706 -3.499 28.779 1.00 92.88 149 SER A N 1
ATOM 1197 C CA . SER A 1 149 ? -15.489 -2.430 29.758 1.00 92.88 149 SER A CA 1
ATOM 1198 C C . SER A 1 149 ? -15.732 -2.891 31.197 1.00 92.88 149 SER A C 1
ATOM 1200 O O . SER A 1 149 ? -16.409 -3.883 31.462 1.00 92.88 149 SER A O 1
ATOM 1202 N N . THR A 1 150 ? -15.187 -2.151 32.162 1.00 92.81 150 THR A N 1
ATOM 1203 C CA . THR A 1 150 ? -15.395 -2.420 33.593 1.00 92.81 150 THR A CA 1
ATOM 1204 C C . THR A 1 150 ? -15.541 -1.113 34.369 1.00 92.81 150 THR A C 1
ATOM 1206 O O . THR A 1 150 ? -15.269 -0.033 33.847 1.00 92.81 150 THR A O 1
ATOM 1209 N N . CYS A 1 151 ? -15.895 -1.187 35.655 1.00 90.50 151 CYS A N 1
ATOM 1210 C CA . CYS A 1 151 ? -15.971 -0.006 36.523 1.00 90.50 151 CYS A CA 1
ATOM 1211 C C . CYS A 1 151 ? -14.631 0.734 36.705 1.00 90.50 151 CYS A C 1
ATOM 1213 O O . CYS A 1 151 ? -14.628 1.876 37.155 1.00 90.50 151 CYS A O 1
ATOM 1215 N N . VAL A 1 152 ? -13.504 0.112 36.342 1.00 95.06 152 VAL A N 1
ATOM 1216 C CA . VAL A 1 152 ? -12.166 0.727 36.358 1.00 95.06 152 VAL A CA 1
ATOM 1217 C C . VAL A 1 152 ? -11.601 0.962 34.952 1.00 95.06 152 VAL A C 1
ATOM 1219 O O . VAL A 1 152 ? -10.494 1.476 34.807 1.00 95.06 152 VAL A O 1
ATOM 1222 N N . THR A 1 153 ? -12.349 0.606 33.904 1.00 94.56 153 THR A N 1
ATOM 1223 C CA . THR A 1 153 ? -11.964 0.769 32.496 1.00 94.56 153 THR A CA 1
ATOM 1224 C C . THR A 1 153 ? -13.077 1.526 31.769 1.00 94.56 153 THR A C 1
ATOM 1226 O O . THR A 1 153 ? -13.974 0.896 31.206 1.00 94.56 153 THR A O 1
ATOM 1229 N N . PRO A 1 154 ? -13.067 2.873 31.818 1.00 91.94 154 PRO A N 1
ATOM 1230 C CA . PRO A 1 154 ? -14.153 3.679 31.278 1.00 91.94 154 PRO A CA 1
ATOM 1231 C C . PRO A 1 154 ? -14.186 3.640 29.747 1.00 91.94 154 PRO A C 1
ATOM 1233 O O . PRO A 1 154 ? -13.150 3.577 29.082 1.00 91.94 154 PRO A O 1
ATOM 1236 N N . LEU A 1 155 ? -15.391 3.757 29.190 1.00 90.50 155 LEU A N 1
ATOM 1237 C CA . LEU A 1 155 ? -15.597 3.940 27.757 1.00 90.50 155 LEU A CA 1
ATOM 1238 C C . LEU A 1 155 ? -15.390 5.403 27.369 1.00 90.50 155 LEU A C 1
ATOM 1240 O O . LEU A 1 155 ? -16.039 6.298 27.908 1.00 90.50 155 LEU A O 1
ATOM 1244 N N . ILE A 1 156 ? -14.511 5.640 26.396 1.00 90.31 156 ILE A N 1
ATOM 1245 C CA . ILE A 1 156 ? -14.231 6.971 25.854 1.00 90.31 156 ILE A CA 1
ATOM 1246 C C . ILE A 1 156 ? -14.608 6.983 24.374 1.00 90.31 156 ILE A C 1
ATOM 1248 O O . ILE A 1 156 ? -14.065 6.219 23.577 1.00 90.31 156 ILE A O 1
ATOM 1252 N N . PHE A 1 157 ? -15.510 7.888 23.996 1.00 88.00 157 PHE A N 1
ATOM 1253 C CA . PHE A 1 157 ? -15.919 8.081 22.607 1.00 88.00 157 PHE A CA 1
ATOM 1254 C C . PHE A 1 157 ? -15.138 9.236 21.983 1.00 88.00 157 PHE A C 1
ATOM 1256 O O . PHE A 1 157 ? -15.244 10.382 22.416 1.00 88.00 157 PHE A O 1
ATOM 1263 N N . VAL A 1 158 ? -14.371 8.942 20.933 1.00 88.56 158 VAL A N 1
ATOM 1264 C CA . VAL A 1 158 ? -13.676 9.961 20.138 1.00 88.56 158 VAL A CA 1
ATOM 1265 C C . VAL A 1 158 ? -14.543 10.313 18.935 1.00 88.56 158 VAL A C 1
ATOM 1267 O O . VAL A 1 158 ? -14.731 9.498 18.031 1.00 88.56 158 VAL A O 1
ATOM 1270 N N . LEU A 1 159 ? -15.096 11.526 18.933 1.00 85.69 159 LEU A N 1
ATOM 1271 C CA . LEU A 1 159 ? -16.076 11.954 17.938 1.00 85.69 159 LEU A CA 1
ATOM 1272 C C . LEU A 1 159 ? -15.420 12.684 16.774 1.00 85.69 159 LEU A C 1
ATOM 1274 O O . LEU A 1 159 ? -14.562 13.547 16.946 1.00 85.69 159 LEU A O 1
ATOM 1278 N N . SER A 1 160 ? -15.869 12.347 15.569 1.00 83.94 160 SER A N 1
ATOM 1279 C CA . SER A 1 160 ? -15.656 13.197 14.400 1.00 83.94 160 SER A CA 1
ATOM 1280 C C . SER A 1 160 ? -16.734 14.286 14.362 1.00 83.94 160 SER A C 1
ATOM 1282 O O . SER A 1 160 ? -17.837 14.050 14.861 1.00 83.94 160 SER A O 1
ATOM 1284 N N . PRO A 1 161 ? -16.465 15.460 13.765 1.00 85.12 161 PRO A N 1
ATOM 1285 C CA . PRO A 1 161 ? -17.470 16.509 13.615 1.00 85.12 161 PRO A CA 1
ATOM 1286 C C . PRO A 1 161 ? -18.779 15.967 13.022 1.00 85.12 161 PRO A C 1
ATOM 1288 O O . PRO A 1 161 ? -18.756 15.276 12.005 1.00 85.12 161 PRO A O 1
ATOM 1291 N N . GLY A 1 162 ? -19.909 16.268 13.667 1.00 80.62 162 GLY A N 1
ATOM 1292 C CA . GLY A 1 162 ? -21.237 15.806 13.243 1.00 80.62 162 GLY A CA 1
ATOM 1293 C C . GLY A 1 162 ? -21.611 14.376 13.660 1.00 80.62 162 GLY A C 1
ATOM 1294 O O . GLY A 1 162 ? -22.708 13.936 13.332 1.00 80.62 162 GLY A O 1
ATOM 1295 N N . SER A 1 163 ? -20.743 13.659 14.382 1.00 82.62 163 SER A N 1
ATOM 129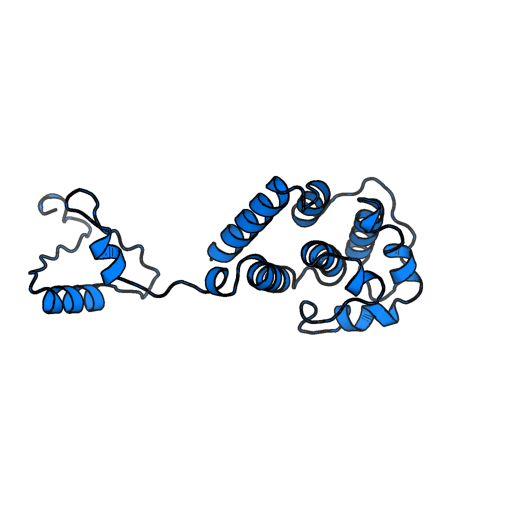6 C CA . SER A 1 163 ? -21.071 12.374 15.012 1.00 82.62 163 SER A CA 1
ATOM 1297 C C . SER A 1 163 ? -21.479 12.589 16.471 1.00 82.62 163 SER A C 1
ATOM 1299 O O . SER A 1 163 ? -20.731 13.216 17.219 1.00 82.62 163 SER A O 1
ATOM 1301 N N . ASP A 1 164 ? -22.634 12.058 16.877 1.00 82.44 164 ASP A N 1
ATOM 1302 C CA . ASP A 1 164 ? -23.120 12.080 18.262 1.00 82.44 164 ASP A CA 1
ATOM 1303 C C . ASP A 1 164 ? -23.527 10.660 18.713 1.00 82.44 164 ASP A C 1
ATOM 1305 O O . ASP A 1 164 ? -24.478 10.090 18.165 1.00 82.44 164 ASP A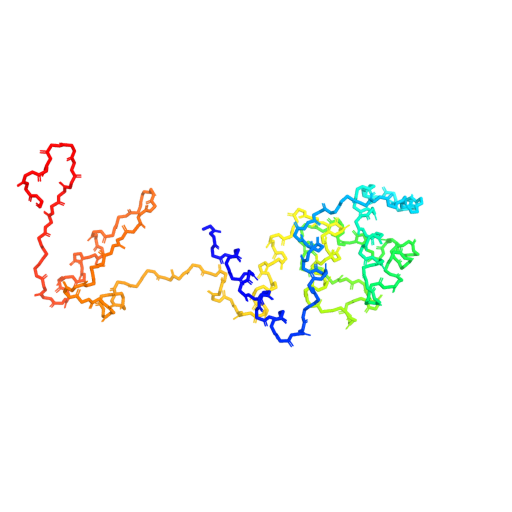 O 1
ATOM 1309 N N . PRO A 1 165 ? -22.832 10.057 19.699 1.00 84.56 165 PRO A N 1
ATOM 1310 C CA . PRO A 1 165 ? -23.120 8.710 20.176 1.00 84.56 165 PRO A CA 1
ATOM 1311 C C . PRO A 1 165 ? -24.288 8.679 21.171 1.00 84.56 165 PRO A C 1
ATOM 1313 O O . PRO A 1 165 ? -24.750 7.588 21.510 1.00 84.56 165 PRO A O 1
ATOM 1316 N N . MET A 1 166 ? -24.785 9.831 21.643 1.00 86.94 166 MET A N 1
ATOM 1317 C CA . MET A 1 166 ? -25.777 9.900 22.723 1.00 86.94 166 MET A CA 1
ATOM 1318 C C . MET A 1 166 ? -27.052 9.129 22.395 1.00 86.94 166 MET A C 1
ATOM 1320 O O . MET A 1 166 ? -27.555 8.374 23.223 1.00 86.94 166 MET A O 1
ATOM 1324 N N . SER A 1 167 ? -27.540 9.240 21.157 1.00 86.56 167 SER A N 1
ATOM 1325 C CA . SER A 1 167 ? -28.728 8.497 20.717 1.00 86.56 167 SER A CA 1
ATOM 1326 C C . SER A 1 167 ? -28.528 6.977 20.754 1.00 86.56 167 SER A C 1
ATOM 1328 O O . SER A 1 167 ? -29.482 6.242 21.002 1.00 86.56 167 SER A O 1
ATOM 1330 N N . ALA A 1 168 ? -27.310 6.489 20.498 1.00 87.81 168 ALA A N 1
ATOM 1331 C CA . ALA A 1 168 ? -26.991 5.067 20.591 1.00 87.81 168 ALA A CA 1
ATOM 1332 C C . ALA A 1 168 ? -26.832 4.619 22.053 1.00 87.81 168 ALA A C 1
ATOM 1334 O O . ALA A 1 168 ? -27.316 3.546 22.405 1.00 87.81 168 ALA A O 1
ATOM 1335 N N . MET A 1 169 ? -26.227 5.456 22.907 1.00 89.56 169 MET A N 1
ATOM 1336 C CA . MET A 1 169 ? -26.095 5.184 24.342 1.00 89.56 169 MET A CA 1
ATOM 1337 C C . MET A 1 169 ? -27.444 5.113 25.051 1.00 89.56 169 MET A C 1
ATOM 1339 O O . MET A 1 169 ? -27.689 4.147 25.760 1.00 89.56 169 MET A O 1
ATOM 1343 N N . LEU A 1 170 ? -28.338 6.078 24.816 1.00 89.50 170 LEU A N 1
ATOM 1344 C CA . LEU A 1 170 ? -29.668 6.086 25.435 1.00 89.50 170 LEU A CA 1
ATOM 1345 C C . LEU A 1 170 ? -30.453 4.817 25.084 1.00 89.50 170 LEU A C 1
ATOM 1347 O O . LEU A 1 170 ? -30.945 4.130 25.973 1.00 89.50 170 LEU A O 1
ATOM 1351 N N . LYS A 1 171 ? -30.468 4.436 23.799 1.00 90.06 171 LYS A N 1
ATOM 1352 C CA . LYS A 1 171 ? -31.102 3.185 23.351 1.00 90.06 171 LYS A CA 1
ATOM 1353 C C . LYS A 1 171 ? -30.490 1.949 24.008 1.00 90.06 171 LYS A C 1
ATOM 1355 O O . LYS A 1 171 ? -31.214 1.009 24.318 1.00 90.06 171 LYS A O 1
ATOM 1360 N N . PHE A 1 172 ? -29.172 1.927 24.189 1.00 91.00 172 PHE A N 1
ATOM 1361 C CA . PHE A 1 172 ? -28.487 0.819 24.849 1.00 91.00 172 PHE A CA 1
ATOM 1362 C C . PHE A 1 172 ? -28.839 0.741 26.340 1.00 91.00 172 PHE A C 1
ATOM 1364 O O . PHE A 1 172 ? -29.165 -0.336 26.831 1.00 91.00 172 PHE A O 1
ATOM 1371 N N . CYS A 1 173 ? -28.847 1.872 27.045 1.00 91.25 173 CYS A N 1
ATOM 1372 C CA . CYS A 1 173 ? -29.257 1.968 28.445 1.00 91.25 173 CYS A CA 1
ATOM 1373 C C . CYS A 1 173 ? -30.697 1.484 28.660 1.00 91.25 173 CYS A C 1
ATOM 1375 O O . CYS A 1 173 ? -30.927 0.658 29.543 1.00 91.25 173 CYS A O 1
ATOM 1377 N N . ASP A 1 174 ? -31.631 1.905 27.800 1.00 90.56 174 ASP A N 1
ATOM 1378 C CA . ASP A 1 174 ? -33.025 1.447 27.832 1.00 90.56 174 ASP A CA 1
ATOM 1379 C C . ASP A 1 174 ? -33.128 -0.078 27.658 1.00 90.56 174 ASP A C 1
ATOM 1381 O O . ASP A 1 174 ? -33.883 -0.741 28.367 1.00 90.56 174 ASP A O 1
ATOM 1385 N N . GLN A 1 175 ? -32.338 -0.656 26.744 1.00 91.38 175 GLN A N 1
ATOM 1386 C CA . GLN A 1 175 ? -32.303 -2.105 26.504 1.00 91.38 175 GLN A CA 1
ATOM 1387 C C . GLN A 1 175 ? -31.692 -2.896 27.667 1.00 91.38 175 GLN A C 1
ATOM 1389 O O . GLN A 1 175 ? -32.116 -4.021 27.922 1.00 91.38 175 GLN A O 1
ATOM 1394 N N . GLN A 1 176 ? -30.702 -2.328 28.359 1.00 87.75 176 GLN A N 1
ATOM 1395 C CA . GLN A 1 176 ? -30.050 -2.955 29.514 1.00 87.75 176 GLN A CA 1
ATOM 1396 C C . GLN A 1 176 ? -30.776 -2.675 30.841 1.00 87.75 176 GLN A C 1
ATOM 1398 O O . GLN A 1 176 ? -30.412 -3.245 31.867 1.00 87.75 176 GLN A O 1
ATOM 1403 N N . GLY A 1 177 ? -31.785 -1.797 30.847 1.00 88.81 177 GLY A N 1
ATOM 1404 C CA . GLY A 1 177 ? -32.463 -1.357 32.069 1.00 88.81 177 GLY A CA 1
ATOM 1405 C C . GLY A 1 177 ? -31.560 -0.548 33.007 1.00 88.81 177 GLY A C 1
ATOM 1406 O O . GLY A 1 177 ? -31.749 -0.583 34.221 1.00 88.81 177 GLY A O 1
ATOM 1407 N N . VAL A 1 178 ? -30.560 0.149 32.458 1.00 86.94 178 VAL A N 1
ATOM 1408 C CA . VAL A 1 178 ? -29.583 0.942 33.218 1.00 86.94 178 VAL A CA 1
ATOM 1409 C C . VAL A 1 178 ? -29.920 2.422 33.098 1.00 86.94 178 VAL A C 1
ATOM 1411 O O . VAL A 1 178 ? -30.084 2.939 31.997 1.00 86.94 178 VAL A O 1
ATOM 1414 N N . THR A 1 179 ? -29.964 3.131 34.223 1.00 87.25 179 THR A N 1
ATOM 1415 C CA . THR A 1 179 ? -30.158 4.586 34.230 1.00 87.25 179 THR A CA 1
ATOM 1416 C C . THR A 1 179 ? -28.844 5.299 33.916 1.00 87.25 179 THR A C 1
ATOM 1418 O O . THR A 1 179 ? -27.828 5.045 34.561 1.00 87.25 179 THR A O 1
ATOM 1421 N N . MET A 1 180 ? -28.865 6.208 32.940 1.00 85.31 180 MET A N 1
ATOM 1422 C CA . MET A 1 180 ? -27.723 7.055 32.592 1.00 85.31 180 MET A CA 1
ATOM 1423 C C . MET A 1 180 ? -27.884 8.442 33.213 1.00 85.31 180 MET A C 1
ATOM 1425 O O . MET A 1 180 ? -28.891 9.113 32.989 1.00 85.31 180 MET A O 1
ATOM 1429 N N . GLU A 1 181 ? -26.866 8.899 33.935 1.00 86.50 181 GLU A N 1
ATOM 1430 C CA . GLU A 1 181 ? -26.729 10.302 34.322 1.00 86.50 181 GLU A CA 1
ATOM 1431 C C . GLU A 1 181 ? -25.790 11.001 33.339 1.00 86.50 181 GLU A C 1
ATOM 1433 O O . GLU A 1 181 ? -24.723 10.490 32.997 1.00 86.50 181 GLU A O 1
ATOM 1438 N N . THR A 1 182 ? -26.198 12.167 32.844 1.00 83.19 182 THR A N 1
ATOM 1439 C CA . THR A 1 182 ? -25.454 12.905 31.819 1.00 83.19 182 THR A CA 1
ATOM 1440 C C . THR A 1 182 ? -25.020 14.257 32.357 1.00 83.19 182 THR A C 1
ATOM 1442 O O . THR A 1 182 ? -25.862 15.039 32.805 1.00 83.19 182 THR A O 1
ATOM 1445 N N . LEU A 1 183 ? -23.732 14.572 32.237 1.00 84.94 183 LEU A N 1
ATOM 1446 C CA . LEU A 1 183 ? -23.193 15.891 32.550 1.00 84.94 183 LEU A CA 1
ATOM 1447 C C . LEU A 1 183 ? -22.506 16.479 31.316 1.00 84.94 183 LEU A C 1
ATOM 1449 O O . LEU A 1 183 ? -21.533 15.928 30.806 1.00 84.94 183 LEU A O 1
ATOM 1453 N N . SER A 1 184 ? -22.998 17.625 30.849 1.00 81.44 184 SER A N 1
ATOM 1454 C CA . SER A 1 184 ? -22.367 18.357 29.751 1.00 81.44 184 SER A CA 1
ATOM 1455 C C . SER A 1 184 ? -21.207 19.196 30.273 1.00 81.44 184 SER A C 1
ATOM 1457 O O . SER A 1 184 ? -21.401 20.135 31.049 1.00 81.44 184 SER A O 1
ATOM 1459 N N . LEU A 1 185 ? -19.997 18.891 29.811 1.00 81.69 185 LEU A N 1
ATOM 1460 C CA . LEU A 1 185 ? -18.806 19.674 30.125 1.00 81.69 185 LEU A CA 1
ATOM 1461 C C . LEU A 1 185 ? -18.711 20.881 29.181 1.00 81.69 185 LEU A C 1
ATOM 1463 O O . LEU A 1 185 ? -18.678 20.741 27.961 1.00 81.69 185 LEU A O 1
ATOM 1467 N N . GLY A 1 186 ? -18.658 22.078 29.759 1.00 78.19 186 GLY A N 1
ATOM 1468 C CA . GLY A 1 186 ? -18.461 23.347 29.0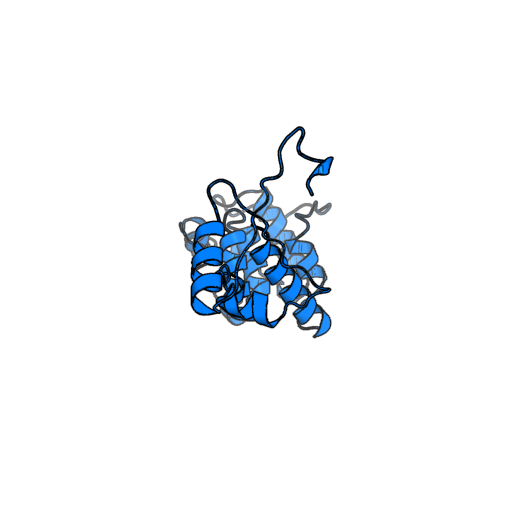57 1.00 78.19 186 GLY A CA 1
ATOM 1469 C C . GLY A 1 186 ? -17.662 24.324 29.919 1.00 78.19 186 GLY A C 1
ATOM 1470 O O . GLY A 1 186 ? -17.390 24.044 31.092 1.00 78.19 186 GLY A O 1
ATOM 1471 N N . GLN A 1 187 ? -17.275 25.478 29.361 1.00 71.06 187 GLN A N 1
ATOM 1472 C CA . GLN A 1 187 ? -16.602 26.521 30.146 1.00 71.06 187 GLN A CA 1
ATOM 1473 C C . GLN A 1 187 ? -17.449 26.880 31.383 1.00 71.06 187 GLN A C 1
ATOM 1475 O O . GLN A 1 187 ? -18.605 27.273 31.253 1.00 71.06 187 GLN A O 1
ATOM 1480 N N . GLY A 1 188 ? -16.872 26.716 32.580 1.00 68.00 188 GLY A N 1
ATOM 1481 C CA . GLY A 1 188 ? -17.514 27.039 33.863 1.00 68.00 188 GLY A CA 1
ATOM 1482 C C . GLY A 1 188 ? -18.160 25.873 34.632 1.00 68.00 188 GLY A C 1
ATOM 1483 O O . GLY A 1 188 ? -18.702 26.116 35.704 1.00 68.00 188 GLY A O 1
ATOM 1484 N N . GLN A 1 189 ? -18.091 24.623 34.151 1.00 59.94 189 GLN A N 1
ATOM 1485 C CA . GLN A 1 189 ? -18.745 23.462 34.801 1.00 59.94 189 GLN A CA 1
ATOM 1486 C C . GLN A 1 189 ? -17.847 22.640 35.755 1.00 59.94 189 GLN A C 1
ATOM 1488 O O . GLN A 1 189 ? -18.277 21.612 36.269 1.00 59.94 189 GLN A O 1
ATOM 1493 N N . GLY A 1 190 ? -16.618 23.093 36.031 1.00 58.56 190 GLY A N 1
ATOM 1494 C CA . GLY A 1 190 ? -15.610 22.348 36.808 1.00 58.56 190 GLY A CA 1
ATOM 1495 C C . GLY A 1 190 ? -16.034 21.804 38.190 1.00 58.56 190 GLY A C 1
ATOM 1496 O O . GLY A 1 190 ? -15.628 20.696 38.509 1.00 58.56 190 GLY A O 1
ATOM 1497 N N . PRO A 1 191 ? -16.847 22.503 39.011 1.00 60.72 191 PRO A N 1
ATOM 1498 C CA . PRO A 1 191 ? -17.210 22.012 40.348 1.00 60.72 191 PRO A CA 1
ATOM 1499 C C . PRO A 1 191 ? -18.279 20.905 40.380 1.00 60.72 191 PRO A C 1
ATOM 1501 O O . PRO A 1 191 ? -18.575 20.402 41.460 1.00 60.72 191 PRO A O 1
ATOM 1504 N N . LYS A 1 192 ? -18.925 20.595 39.245 1.00 59.00 192 LYS A N 1
ATOM 1505 C CA . LYS A 1 192 ? -20.043 19.634 39.147 1.00 59.00 192 LYS A CA 1
ATOM 1506 C C . LYS A 1 192 ? -19.657 18.292 38.509 1.00 59.00 192 LYS A C 1
ATOM 1508 O O . LYS A 1 192 ? -20.532 17.439 38.394 1.00 59.00 192 LYS A O 1
ATOM 1513 N N . ALA A 1 193 ? -18.409 18.154 38.058 1.00 54.03 193 ALA A N 1
ATOM 1514 C CA . ALA A 1 193 ? -17.868 16.966 37.396 1.00 54.03 193 ALA A CA 1
ATOM 1515 C C . ALA A 1 193 ? -17.119 16.056 38.372 1.00 54.03 193 ALA A C 1
ATOM 1517 O O . ALA A 1 193 ? -16.514 16.599 39.325 1.00 54.03 193 ALA A O 1
#

Foldseek 3Di:
DCLLVVLLVVLQVVCVVVVNDDPLLVCLVVDLDDDPDDQPDDQQVPADPSLSVLLSCLCVSDPLNPCVSVVCNVCVVQVVCLLPDPQSLPDAHDPPCSVSDDLSSVLSVSCSRPVVCSSVNSLVVSCVRPRPVSNDDDDDDPPVVVVVADPVRDDDDDDDPPDDCVVVVVVVCVVVVHDDDDDDDDPPCVVVD

InterPro domains:
  IPR004273 Dynein heavy chain, D6 P-loop domain [PF03028] (151-193)
  IPR026983 Dynein heavy chain [PTHR22878] (1-193)
  IPR027417 P-loop containing nucleoside triphosphate hydrolase [G3DSA:3.40.50.300] (139-193)

Radius of gyration: 24.78 Å; chains: 1; bounding box: 57×42×66 Å

pLDDT: mean 89.54, std 9.07, range [54.03, 96.94]

Secondary structure (DSSP, 8-state):
--HHHHHHHHHHHHHHHTT-S-HHHHHHHHS-----SPPPP---TTS-HHHHHHHHHHHTTSGGGTTHHHHHHH-THHHHHHHH-SSTTSSPPPTTHHHHS-HHHHHHHHHTT-GGGHHHHHHHHHHHHT-GGGTSPPPP-HHHHHHT-BTTB-----PPTT---HHHHHHHHHHHTPPPP-----TT-GGG-

Sequence (193 aa):
KDKLLFAFTLSCTIYTYKSEMDPAELRFLLTGGVSIAQSPEKTVPWHLQKLWDEMFRLSGLNNTFTGLLDDFKSGPDNWKHIYDSAEPHKEEIPEPWASKLSTFQKLLVLRCIRPDKIVSAVTLYVIESMGQKYVEPPPFDLVGSYADSTCVTPLIFVLSPGSDPMSAMLKFCDQQGVTMETLSLGQGQGPKA

Organism: NCBI:txid1411642